Protein AF-A0A3C1UFJ1-F1 (afdb_monomer_lite)

Foldseek 3Di:
DPKDFADDDVQKFKAKPVQPFQWHDPPRGITFGADGPDFWIWIWIDHPNDIDTDIGGADAAEFEAWDWDADLQVQWIDIDGPDPPKKKFKDFAQDETDPVDGDIDPDIDHHDPDQKTKMWIWIDDGRHHIYDIDIDMDGNPVDNDDDPPFAWPAKWWADPVGDIDRDDDAAKTWIWTATPVRDIDTDIDHDHDD

Secondary structure (DSSP, 8-state):
--SEEPPP-TTEEEEESS-SSSEEEETTTEEEE---S--EEEEEEEETTEEEEEEEE--PPBPPPPEEEEETTTTEEEEE-SSTT-EEEEESBSPPP-TTTSEEESSPEEPPS-SEEEEEEEEE-TTSBPPPPEEEEEE--S-S---TTPPEEEEEEE-TT--EESSPPSEEEEEEEEETTS-EEEEEEEE---

pLDDT: mean 86.17, std 12.5, range [42.78, 98.56]

Radius of gyration: 26.54 Å; chains: 1; bounding box: 57×30×76 Å

Structure (mmCIF, N/CA/C/O backbone):
data_AF-A0A3C1UFJ1-F1
#
_entry.id   AF-A0A3C1UFJ1-F1
#
loop_
_atom_site.group_PDB
_atom_site.id
_atom_site.type_symbol
_atom_site.label_atom_id
_atom_site.label_alt_id
_atom_site.label_comp_id
_atom_site.label_asym_id
_atom_site.label_entity_id
_atom_site.label_seq_id
_atom_site.pdbx_PDB_ins_code
_atom_site.Cartn_x
_atom_site.Cartn_y
_atom_site.Cartn_z
_atom_site.occupancy
_atom_site.B_iso_or_equiv
_atom_site.auth_seq_id
_atom_site.auth_comp_id
_atom_site.auth_asym_id
_atom_site.auth_atom_id
_atom_site.pdbx_PDB_model_num
ATOM 1 N N . LYS A 1 1 ? 13.903 -6.450 -7.870 1.00 50.88 1 LYS A N 1
ATOM 2 C CA . LYS A 1 1 ? 14.160 -4.995 -7.988 1.00 50.88 1 LYS A CA 1
ATOM 3 C C . LYS A 1 1 ? 13.753 -4.608 -9.398 1.00 50.88 1 LYS A C 1
ATOM 5 O O . LYS A 1 1 ? 14.377 -5.145 -10.302 1.00 50.88 1 LYS A O 1
ATOM 10 N N . PRO A 1 2 ? 12.657 -3.864 -9.584 1.00 62.75 2 PRO A N 1
ATOM 11 C CA . PRO A 1 2 ? 12.074 -3.662 -10.911 1.00 62.75 2 PRO A CA 1
ATOM 12 C C . PRO A 1 2 ? 12.858 -2.641 -11.744 1.00 62.75 2 PRO A C 1
ATOM 14 O O . PRO A 1 2 ? 12.847 -2.723 -12.966 1.00 62.75 2 PRO A O 1
ATOM 17 N N . ASP A 1 3 ? 13.595 -1.739 -11.089 1.00 81.44 3 ASP A N 1
ATOM 18 C CA . ASP A 1 3 ? 14.482 -0.808 -11.779 1.00 81.44 3 ASP A CA 1
ATOM 19 C C . ASP A 1 3 ? 15.693 -1.545 -12.360 1.00 81.44 3 ASP A C 1
ATOM 21 O O . ASP A 1 3 ? 16.324 -2.385 -11.704 1.00 81.44 3 ASP A O 1
ATOM 25 N N . ILE A 1 4 ? 16.035 -1.202 -13.600 1.00 87.62 4 ILE A N 1
ATOM 26 C CA . ILE A 1 4 ? 17.095 -1.870 -14.351 1.00 87.62 4 ILE A CA 1
ATOM 27 C C . ILE A 1 4 ? 18.308 -0.951 -14.421 1.00 87.62 4 ILE A C 1
ATOM 29 O O . ILE A 1 4 ? 18.247 0.156 -14.960 1.00 87.62 4 ILE A O 1
ATOM 33 N N . SER A 1 5 ? 19.448 -1.434 -13.925 1.00 92.25 5 SER A N 1
ATOM 34 C CA . SER A 1 5 ? 20.732 -0.780 -14.167 1.00 92.25 5 SER A CA 1
ATOM 35 C C . SER A 1 5 ? 21.137 -0.968 -15.626 1.00 92.25 5 SER A C 1
ATOM 37 O O . SER A 1 5 ? 21.404 -2.078 -16.089 1.00 92.25 5 SER A O 1
ATOM 39 N N . LEU A 1 6 ? 21.204 0.138 -16.351 1.00 94.06 6 LEU A N 1
ATOM 40 C CA . LEU A 1 6 ? 21.684 0.204 -17.718 1.00 94.06 6 LEU A CA 1
AT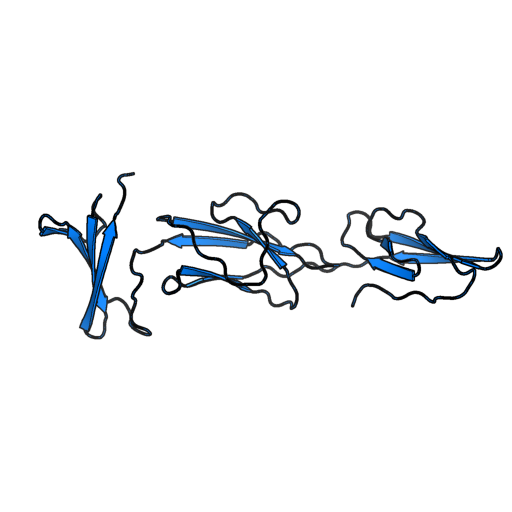OM 41 C C . LEU A 1 6 ? 23.214 0.304 -17.732 1.00 94.06 6 LEU A C 1
ATOM 43 O O . LEU A 1 6 ? 23.862 0.782 -16.792 1.00 94.06 6 LEU A O 1
ATOM 47 N N . LYS A 1 7 ? 23.818 -0.157 -18.829 1.00 94.75 7 LYS A N 1
ATOM 48 C CA . LYS A 1 7 ? 25.274 -0.143 -18.998 1.00 94.75 7 LYS A CA 1
ATOM 49 C C . LYS A 1 7 ? 25.810 1.290 -18.928 1.00 94.75 7 LYS A C 1
ATOM 51 O O . LYS A 1 7 ? 25.267 2.182 -19.572 1.00 94.75 7 LYS A O 1
ATOM 56 N N . LYS A 1 8 ? 26.925 1.481 -18.217 1.00 93.88 8 LYS A N 1
ATOM 57 C CA . LYS A 1 8 ? 27.700 2.728 -18.206 1.00 93.88 8 LYS A CA 1
ATOM 58 C C . LYS A 1 8 ? 28.944 2.592 -19.088 1.00 93.88 8 LYS A C 1
ATOM 60 O O . LYS A 1 8 ? 29.639 1.576 -19.007 1.00 93.88 8 LYS A O 1
ATOM 65 N N . ALA A 1 9 ? 29.194 3.598 -19.921 1.00 93.06 9 ALA A N 1
ATOM 66 C CA . ALA A 1 9 ? 30.400 3.756 -20.731 1.00 93.06 9 ALA A CA 1
ATOM 67 C C . ALA A 1 9 ? 30.552 5.231 -21.142 1.00 93.06 9 ALA A C 1
ATOM 69 O O . ALA A 1 9 ? 29.547 5.924 -21.306 1.00 93.06 9 ALA A O 1
ATOM 70 N N . ASP A 1 10 ? 31.783 5.702 -21.326 1.00 92.94 10 ASP A N 1
ATOM 71 C CA . ASP A 1 10 ? 32.038 7.081 -21.755 1.00 92.94 10 ASP A CA 1
ATOM 72 C C . ASP A 1 10 ? 31.442 7.330 -23.142 1.00 92.94 10 ASP A C 1
ATOM 74 O O . ASP A 1 10 ? 31.697 6.570 -24.072 1.00 92.94 10 ASP A O 1
ATOM 78 N N . GLY A 1 11 ? 30.624 8.376 -23.281 1.00 91.38 11 GLY A N 1
ATOM 79 C CA . GLY A 1 11 ? 29.915 8.691 -24.526 1.00 91.38 11 GLY A CA 1
ATOM 80 C C . GLY A 1 11 ? 28.634 7.880 -24.770 1.00 91.38 11 GLY A C 1
ATOM 81 O O . GLY A 1 11 ? 27.971 8.115 -25.779 1.00 91.38 11 GLY A O 1
ATOM 82 N N . LEU A 1 12 ? 28.261 6.956 -23.871 1.00 96.25 12 LEU A N 1
ATOM 83 C CA . LEU A 1 12 ? 26.968 6.264 -23.903 1.00 96.25 12 LEU A CA 1
ATOM 84 C C . LEU A 1 12 ? 25.931 7.056 -23.106 1.00 96.25 12 LEU A C 1
ATOM 86 O O . LEU A 1 12 ? 26.101 7.288 -21.911 1.00 96.25 12 LEU A O 1
ATOM 90 N N . VAL A 1 13 ? 24.833 7.417 -23.765 1.00 96.81 13 VAL A N 1
ATOM 91 C CA . VAL A 1 13 ? 23.711 8.142 -23.163 1.00 96.81 13 VAL A CA 1
ATOM 92 C C . VAL A 1 13 ? 22.436 7.322 -23.302 1.00 96.81 13 VAL A C 1
ATOM 94 O O . VAL A 1 13 ? 22.129 6.819 -24.386 1.00 96.81 13 VAL A O 1
ATOM 97 N N . TRP A 1 14 ? 21.690 7.223 -22.204 1.00 97.00 14 TRP A N 1
ATOM 98 C CA . TRP A 1 14 ? 20.372 6.604 -22.157 1.00 97.00 14 TRP A CA 1
ATOM 99 C C . TRP A 1 14 ? 19.281 7.664 -22.051 1.00 97.00 14 TRP A C 1
ATOM 101 O O . TRP A 1 14 ? 19.392 8.603 -21.265 1.00 97.00 14 TRP A O 1
ATOM 111 N N . SER A 1 15 ? 18.211 7.489 -22.815 1.00 95.44 15 SER A N 1
ATOM 112 C CA . SER A 1 15 ? 16.988 8.280 -22.699 1.00 95.44 15 SER A CA 1
ATOM 113 C C . SER A 1 15 ? 15.765 7.435 -23.040 1.00 95.44 15 SER A C 1
ATOM 115 O O . SER A 1 15 ? 15.879 6.321 -23.544 1.00 95.44 15 SER A O 1
ATOM 117 N N . VAL A 1 16 ? 14.584 7.966 -22.764 1.00 95.19 16 VAL A N 1
ATOM 118 C CA . VAL A 1 16 ? 13.294 7.394 -23.160 1.00 95.19 16 VAL A CA 1
ATOM 119 C C . VAL A 1 16 ? 12.564 8.417 -24.022 1.00 95.19 16 VAL A C 1
ATOM 121 O O . VAL A 1 16 ? 12.764 9.618 -23.844 1.00 95.19 16 VAL A O 1
ATOM 124 N N . VAL A 1 17 ? 11.795 7.959 -25.013 1.00 92.81 17 VAL A N 1
ATOM 125 C CA . VAL A 1 17 ? 11.189 8.860 -26.007 1.00 92.81 17 VAL A CA 1
ATOM 126 C C . VAL A 1 17 ? 10.096 9.730 -25.390 1.00 92.81 17 VAL A C 1
ATOM 128 O O . VAL A 1 17 ? 10.060 10.920 -25.693 1.00 92.81 17 VAL A O 1
ATOM 131 N N . LYS A 1 18 ? 9.217 9.168 -24.548 1.00 88.69 18 LYS A N 1
ATOM 132 C CA . LYS A 1 18 ? 8.176 9.946 -23.855 1.00 88.69 18 LYS A CA 1
ATOM 133 C C . LYS A 1 18 ? 8.697 10.490 -22.528 1.00 88.69 18 LYS A C 1
ATOM 135 O O . LYS A 1 18 ? 8.660 11.693 -22.311 1.00 88.69 18 LYS A O 1
ATOM 140 N N . GLY A 1 19 ? 9.211 9.609 -21.667 1.00 74.56 19 GLY A N 1
ATOM 141 C CA . GLY A 1 19 ? 9.932 9.992 -20.449 1.00 74.56 19 GLY A CA 1
ATOM 142 C C . GLY A 1 19 ? 9.138 10.692 -19.349 1.00 74.56 19 GLY A C 1
ATOM 143 O O . GLY A 1 19 ? 9.749 11.361 -18.519 1.00 74.56 19 GLY A O 1
ATOM 144 N N . THR A 1 20 ? 7.809 10.567 -19.337 1.00 70.69 20 THR A N 1
ATOM 145 C CA . THR A 1 20 ? 6.940 11.233 -18.346 1.00 70.69 20 THR A CA 1
ATOM 146 C C . THR A 1 20 ? 5.905 10.321 -17.685 1.00 70.69 20 THR A C 1
ATOM 148 O O . THR A 1 20 ? 5.201 10.779 -16.794 1.00 70.69 20 THR A O 1
ATOM 151 N N . ASP A 1 21 ? 5.806 9.056 -18.104 1.00 84.06 21 ASP A N 1
ATOM 152 C CA . ASP A 1 21 ? 4.834 8.084 -17.580 1.00 84.06 21 ASP A CA 1
ATOM 153 C C . ASP A 1 21 ? 5.564 6.928 -16.868 1.00 84.06 21 ASP A C 1
ATOM 155 O O . ASP A 1 21 ? 6.431 7.159 -16.031 1.00 84.06 21 ASP A O 1
ATOM 159 N N . ALA A 1 22 ? 5.275 5.673 -17.230 1.00 88.69 22 ALA A N 1
ATOM 160 C CA . ALA A 1 22 ? 5.819 4.483 -16.579 1.00 88.69 22 ALA A CA 1
ATOM 161 C C . ALA A 1 22 ? 7.341 4.303 -16.700 1.00 88.69 22 ALA A C 1
ATOM 163 O O . ALA A 1 22 ? 7.871 3.372 -16.107 1.00 88.69 22 ALA A O 1
ATOM 164 N N . PHE A 1 23 ? 8.042 5.121 -17.493 1.00 91.75 23 PHE A N 1
ATOM 165 C CA . PHE A 1 23 ? 9.471 4.969 -17.758 1.00 91.75 23 PHE A CA 1
ATOM 166 C C . PHE A 1 23 ? 10.211 6.294 -17.651 1.00 91.75 23 PHE A C 1
ATOM 168 O O . PHE A 1 23 ? 9.854 7.272 -18.304 1.00 91.75 23 PHE A O 1
ATOM 175 N N . THR A 1 24 ? 11.304 6.300 -16.889 1.00 92.44 24 THR A N 1
ATOM 176 C CA . THR A 1 24 ? 12.233 7.434 -16.797 1.00 92.44 24 THR A CA 1
ATOM 177 C C . THR A 1 24 ? 13.665 6.920 -16.682 1.00 92.44 24 THR A C 1
ATOM 179 O O . THR A 1 24 ? 13.915 5.913 -16.024 1.00 92.44 24 THR A O 1
ATOM 182 N N . VAL A 1 25 ? 14.636 7.613 -17.283 1.00 93.31 25 VAL A N 1
ATOM 183 C CA . VAL A 1 25 ? 16.058 7.354 -17.009 1.00 93.31 25 VAL A CA 1
ATOM 184 C C . VAL A 1 25 ? 16.520 8.291 -15.898 1.00 93.31 25 VAL A C 1
ATOM 186 O O . VAL A 1 25 ? 16.564 9.503 -16.097 1.00 93.31 25 VAL A O 1
ATOM 189 N N . LYS A 1 26 ? 16.879 7.738 -14.737 1.00 89.75 26 LYS A N 1
ATOM 190 C CA . LYS A 1 26 ? 17.455 8.488 -13.610 1.00 89.75 26 LYS A CA 1
ATOM 191 C C . LYS A 1 26 ? 18.937 8.182 -13.443 1.00 89.75 26 LYS A C 1
ATOM 193 O O . LYS A 1 26 ? 19.427 7.137 -13.878 1.00 89.75 26 LYS A O 1
ATOM 198 N N . ASP A 1 27 ? 19.657 9.143 -12.868 1.00 90.69 27 ASP A N 1
ATOM 199 C CA . ASP A 1 27 ? 21.098 9.071 -12.585 1.00 90.69 27 ASP A CA 1
ATOM 200 C C . ASP A 1 27 ? 21.970 8.741 -13.816 1.00 90.69 27 ASP A C 1
ATOM 202 O O . ASP A 1 27 ? 23.106 8.282 -13.710 1.00 90.69 27 ASP A O 1
ATOM 206 N N . GLY A 1 28 ? 21.424 8.971 -15.016 1.00 90.06 28 GLY A N 1
ATOM 207 C CA . GLY A 1 28 ? 22.060 8.719 -16.309 1.00 90.06 28 GLY A CA 1
ATOM 208 C C . GLY A 1 28 ? 22.116 7.251 -16.748 1.00 90.06 28 GLY A C 1
ATOM 209 O O . GLY A 1 28 ? 22.460 6.985 -17.899 1.00 90.06 28 GLY A O 1
ATOM 210 N N . ASN A 1 29 ? 21.792 6.288 -15.881 1.00 92.94 29 ASN A N 1
ATOM 211 C CA . ASN A 1 29 ? 21.898 4.866 -16.217 1.00 92.94 29 ASN A CA 1
ATOM 212 C C . ASN A 1 29 ? 20.948 3.935 -15.452 1.00 92.94 29 ASN A C 1
ATOM 214 O O . ASN A 1 29 ? 21.176 2.729 -15.451 1.00 92.94 29 ASN A O 1
ATOM 218 N N . THR A 1 30 ? 19.898 4.441 -14.816 1.00 92.94 30 THR A N 1
ATOM 219 C CA . THR A 1 30 ? 18.881 3.589 -14.191 1.00 92.94 30 THR A CA 1
ATOM 220 C C . THR A 1 30 ? 17.562 3.793 -14.908 1.00 92.94 30 THR A C 1
ATOM 222 O O . THR A 1 30 ? 17.031 4.901 -14.910 1.00 92.94 30 THR A O 1
ATOM 225 N N . LEU A 1 31 ? 17.031 2.734 -15.519 1.00 92.44 31 LEU A N 1
ATOM 226 C CA . LEU A 1 31 ? 15.666 2.747 -16.027 1.00 92.44 31 LEU A CA 1
ATOM 227 C C . LEU A 1 31 ? 14.724 2.529 -14.846 1.00 92.44 31 LEU A C 1
ATOM 229 O O . LEU A 1 31 ? 14.627 1.415 -14.332 1.00 92.44 31 LEU A O 1
ATOM 233 N N . TRP A 1 32 ? 14.087 3.611 -14.418 1.00 89.88 32 TRP A N 1
ATOM 234 C CA . TRP A 1 32 ? 13.006 3.584 -13.448 1.00 89.88 32 TRP A CA 1
ATOM 235 C C . TRP A 1 32 ? 11.720 3.179 -14.133 1.00 89.88 32 TRP A C 1
ATOM 237 O O . TRP A 1 32 ? 11.443 3.606 -15.262 1.00 89.88 32 TRP A O 1
ATOM 247 N N . MET A 1 33 ? 10.961 2.370 -13.412 1.00 88.19 33 MET A N 1
ATOM 248 C CA . MET A 1 33 ? 9.648 1.924 -13.813 1.00 88.19 33 MET A CA 1
ATOM 249 C C . MET A 1 33 ? 8.645 2.311 -12.726 1.00 88.19 33 MET A C 1
ATOM 251 O O . MET A 1 33 ? 8.937 2.207 -11.538 1.00 88.19 33 MET A O 1
ATOM 255 N N . ASP A 1 34 ? 7.486 2.803 -13.141 1.00 84.25 34 ASP A N 1
ATOM 256 C CA . ASP A 1 34 ? 6.414 3.227 -12.244 1.00 84.25 34 ASP A CA 1
ATOM 257 C C . ASP A 1 34 ? 5.062 2.797 -12.815 1.00 84.25 34 ASP A C 1
ATOM 259 O O . ASP A 1 34 ? 4.885 2.656 -14.029 1.00 84.25 34 ASP A O 1
ATOM 263 N N . ALA A 1 35 ? 4.087 2.570 -11.937 1.00 85.12 35 ALA A N 1
ATOM 264 C CA . ALA A 1 35 ? 2.721 2.337 -12.376 1.00 85.12 35 ALA A CA 1
ATOM 265 C C . ALA A 1 35 ? 2.138 3.650 -12.922 1.00 85.12 35 ALA A C 1
ATOM 267 O O . ALA A 1 35 ? 2.124 4.665 -12.230 1.00 85.12 35 ALA A O 1
ATOM 268 N N . ALA A 1 36 ? 1.661 3.640 -14.167 1.00 86.81 36 ALA A N 1
ATOM 269 C CA . ALA A 1 36 ? 1.151 4.836 -14.834 1.00 86.81 36 ALA A CA 1
ATOM 270 C C . ALA A 1 36 ? 0.013 4.494 -15.814 1.00 86.81 36 ALA A C 1
ATOM 272 O O . ALA A 1 36 ? -0.185 3.319 -16.143 1.00 86.81 36 ALA A O 1
ATOM 273 N N . PRO A 1 37 ? -0.739 5.493 -16.316 1.00 84.88 37 PRO A N 1
ATOM 274 C CA . PRO A 1 37 ? -1.773 5.274 -17.332 1.00 84.88 37 PRO A CA 1
ATOM 275 C C . PRO A 1 37 ? -1.217 4.767 -18.671 1.00 84.88 37 PRO A C 1
ATOM 277 O O . PRO A 1 37 ? -1.896 4.037 -19.390 1.00 84.88 37 PRO A O 1
ATOM 280 N N . VAL A 1 38 ? 0.019 5.147 -19.014 1.00 88.75 38 VAL A N 1
ATOM 281 C CA . VAL A 1 38 ? 0.709 4.710 -20.233 1.00 88.75 38 VAL A CA 1
ATOM 282 C C . VAL A 1 38 ? 1.887 3.824 -19.852 1.00 88.75 38 VAL A C 1
ATOM 284 O O . VAL A 1 38 ? 2.874 4.282 -19.284 1.00 88.75 38 VAL A O 1
ATOM 287 N N . LEU A 1 39 ? 1.792 2.546 -20.220 1.00 90.12 39 LEU A N 1
ATOM 288 C CA . LEU A 1 39 ? 2.749 1.504 -19.833 1.00 90.12 39 LEU A CA 1
ATOM 289 C C . LEU A 1 39 ? 3.750 1.144 -20.937 1.00 90.12 39 LEU A C 1
ATOM 291 O O . LEU A 1 39 ? 4.347 0.075 -20.900 1.00 90.12 39 LEU A O 1
ATOM 295 N N . THR A 1 40 ? 3.923 1.986 -21.956 1.00 92.44 40 THR A N 1
ATOM 296 C CA . THR A 1 40 ? 4.807 1.698 -23.099 1.00 92.44 40 THR A CA 1
ATOM 297 C C . THR A 1 40 ? 5.658 2.900 -23.478 1.00 92.44 40 THR A C 1
ATOM 299 O O . THR A 1 40 ? 5.159 4.027 -23.559 1.00 92.44 40 THR A O 1
ATOM 302 N N . ASP A 1 41 ? 6.929 2.654 -23.786 1.00 94.50 41 ASP A N 1
ATOM 303 C CA . ASP A 1 41 ? 7.864 3.664 -24.287 1.00 94.50 41 ASP A CA 1
ATOM 304 C C . ASP A 1 41 ? 8.931 3.012 -25.190 1.00 94.50 41 ASP A C 1
ATOM 306 O O . ASP A 1 41 ? 8.887 1.823 -25.508 1.00 94.50 41 ASP A O 1
ATOM 310 N N . THR A 1 42 ? 9.891 3.798 -25.658 1.00 95.69 42 THR A N 1
ATOM 311 C CA . THR A 1 42 ? 11.080 3.342 -26.367 1.00 95.69 42 THR A CA 1
ATOM 312 C C . THR A 1 42 ? 12.309 3.834 -25.624 1.00 95.69 42 THR A C 1
ATOM 314 O O . THR A 1 42 ? 12.577 5.033 -25.575 1.00 95.69 42 THR A O 1
ATOM 317 N N . LEU A 1 43 ? 13.083 2.895 -25.085 1.00 96.38 43 LEU A N 1
ATOM 318 C CA . LEU A 1 43 ? 14.408 3.163 -24.548 1.00 96.38 43 LEU A CA 1
ATOM 319 C C . LEU A 1 43 ? 15.376 3.410 -25.709 1.00 96.38 43 LEU A C 1
ATOM 321 O O . LEU A 1 43 ? 15.423 2.650 -26.684 1.00 96.38 43 LEU A O 1
ATOM 325 N N . VAL A 1 44 ? 16.162 4.472 -25.595 1.00 97.00 44 VAL A N 1
ATOM 326 C CA . VAL A 1 44 ? 17.124 4.914 -26.597 1.00 97.00 44 VAL A CA 1
ATOM 327 C C . VAL A 1 44 ? 18.519 4.889 -25.992 1.00 97.00 44 VAL A C 1
ATOM 329 O O . VAL A 1 44 ? 18.781 5.531 -24.979 1.00 97.00 44 VAL A O 1
ATOM 332 N N . ALA A 1 45 ? 19.421 4.158 -26.644 1.00 97.50 45 ALA A N 1
ATOM 333 C CA . ALA A 1 45 ? 20.849 4.189 -26.361 1.00 97.50 45 ALA A CA 1
ATOM 334 C C . ALA A 1 45 ? 21.548 4.951 -27.486 1.00 97.50 45 ALA A C 1
ATOM 336 O O . ALA A 1 45 ? 21.410 4.573 -28.654 1.00 97.50 45 ALA A O 1
ATOM 337 N N . THR A 1 46 ? 22.302 5.992 -27.144 1.00 97.12 46 THR A N 1
ATOM 338 C CA . THR A 1 46 ? 23.112 6.749 -28.104 1.00 97.12 46 THR A CA 1
ATOM 339 C C . THR A 1 46 ? 24.583 6.628 -27.744 1.00 97.12 46 THR A C 1
ATOM 341 O O . THR A 1 46 ? 24.955 6.880 -26.602 1.00 97.12 46 THR A O 1
ATOM 344 N N . TYR A 1 47 ? 25.417 6.245 -28.710 1.00 96.69 47 TYR A N 1
ATOM 345 C CA . TYR A 1 47 ? 26.862 6.107 -28.531 1.00 96.69 47 TYR A CA 1
ATOM 346 C C . TYR A 1 47 ? 27.586 6.504 -29.813 1.00 96.69 47 TYR A C 1
ATOM 348 O O . TYR A 1 47 ? 27.374 5.871 -30.842 1.00 96.69 47 TYR A O 1
ATOM 356 N N . ASN A 1 48 ? 28.426 7.542 -29.773 1.00 93.44 48 ASN A N 1
ATOM 357 C CA . ASN A 1 48 ? 29.219 8.003 -30.926 1.00 93.44 48 ASN A CA 1
ATOM 358 C C . ASN A 1 48 ? 28.408 8.135 -32.237 1.00 93.44 48 ASN A C 1
ATOM 360 O O . ASN A 1 48 ? 28.860 7.727 -33.303 1.00 93.44 48 ASN A O 1
ATOM 364 N N . GLY A 1 49 ? 27.179 8.659 -32.155 1.00 90.06 49 GLY A N 1
ATOM 365 C CA . GLY A 1 49 ? 26.274 8.826 -33.303 1.00 90.06 49 GLY A CA 1
ATOM 366 C C . GLY A 1 49 ? 25.458 7.585 -33.690 1.00 90.06 49 GLY A C 1
ATOM 367 O O . GLY A 1 49 ? 24.503 7.703 -34.455 1.00 90.06 49 GLY A O 1
ATOM 368 N N . PHE A 1 50 ? 25.755 6.410 -33.130 1.00 95.19 50 PHE A N 1
ATOM 369 C CA . PHE A 1 50 ? 24.911 5.226 -33.269 1.00 95.19 50 PHE A CA 1
ATOM 370 C C . PHE A 1 50 ? 23.717 5.310 -32.324 1.00 95.19 50 PHE A C 1
ATOM 372 O O . PHE A 1 50 ? 23.867 5.666 -31.156 1.00 95.19 50 PHE A O 1
ATOM 379 N N . VAL A 1 51 ? 22.537 4.934 -32.824 1.00 97.25 51 VAL A N 1
ATOM 380 C CA . VAL A 1 51 ? 21.293 4.935 -32.049 1.00 97.25 51 VAL A CA 1
ATOM 381 C C . VAL A 1 51 ? 20.673 3.545 -32.058 1.00 97.25 51 VAL A C 1
ATOM 383 O O . VAL A 1 51 ? 20.316 3.020 -33.114 1.00 97.25 51 VAL A O 1
ATOM 386 N N . LYS A 1 52 ? 20.479 2.969 -30.871 1.00 97.44 52 LYS A N 1
ATOM 387 C CA . LYS A 1 52 ? 19.673 1.762 -30.668 1.00 97.44 52 LYS A CA 1
ATOM 388 C C . LYS A 1 52 ? 18.352 2.149 -30.016 1.00 97.44 52 LYS A C 1
ATOM 390 O O . LYS A 1 52 ? 18.338 2.877 -29.031 1.00 97.44 52 LYS A O 1
ATOM 395 N N . ARG A 1 53 ? 17.250 1.635 -30.562 1.00 97.44 53 ARG A N 1
ATOM 396 C CA . ARG A 1 53 ? 15.898 1.794 -30.015 1.00 97.44 53 ARG A CA 1
ATOM 397 C C . ARG A 1 53 ? 15.371 0.442 -29.565 1.00 97.44 53 ARG A C 1
ATOM 399 O O . ARG A 1 53 ? 15.512 -0.540 -30.297 1.00 97.44 53 ARG A O 1
ATOM 406 N N . ILE A 1 54 ? 14.812 0.402 -28.364 1.00 95.94 54 ILE A N 1
ATOM 407 C CA . ILE A 1 54 ? 14.285 -0.802 -27.729 1.00 95.94 54 ILE A CA 1
ATOM 408 C C . ILE A 1 54 ? 12.884 -0.455 -27.220 1.00 95.94 54 ILE A C 1
ATOM 410 O O . ILE A 1 54 ? 12.771 0.340 -26.286 1.00 95.94 54 ILE A O 1
ATOM 414 N N . PRO A 1 55 ? 11.817 -0.996 -27.829 1.00 95.19 55 PRO A N 1
ATOM 415 C CA . PRO A 1 55 ? 10.480 -0.881 -27.268 1.00 95.19 55 PRO A CA 1
ATOM 416 C C . PRO A 1 55 ? 10.451 -1.515 -25.878 1.00 95.19 55 PRO A C 1
ATOM 418 O O . PRO A 1 55 ? 10.953 -2.625 -25.693 1.00 95.19 55 PRO A O 1
ATOM 421 N N . VAL A 1 56 ? 9.873 -0.810 -24.915 1.00 91.94 56 VAL A N 1
ATOM 422 C CA . VAL A 1 56 ? 9.705 -1.277 -23.539 1.00 91.94 56 VAL A CA 1
ATO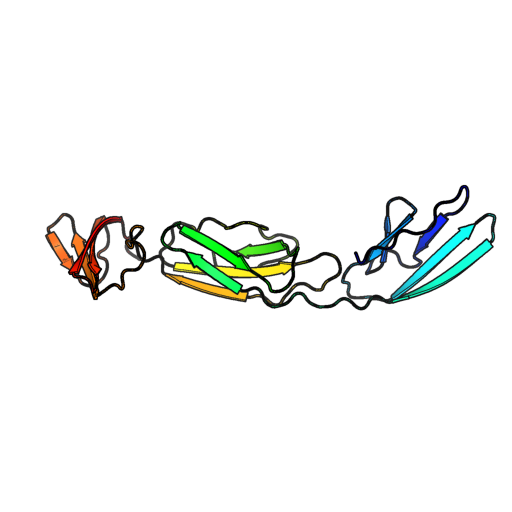M 423 C C . VAL A 1 56 ? 8.237 -1.189 -23.148 1.00 91.94 56 VAL A C 1
ATOM 425 O O . VAL A 1 56 ? 7.523 -0.271 -23.558 1.00 91.94 56 VAL A O 1
ATOM 428 N N . ALA A 1 57 ? 7.785 -2.168 -22.370 1.00 90.31 57 ALA A N 1
ATOM 429 C CA . ALA A 1 57 ? 6.437 -2.227 -21.831 1.00 90.31 57 ALA A CA 1
ATOM 430 C C . ALA A 1 57 ? 6.493 -2.654 -20.362 1.00 90.31 57 ALA A C 1
ATOM 432 O O . ALA A 1 57 ? 7.226 -3.581 -20.016 1.00 90.31 57 ALA A O 1
AT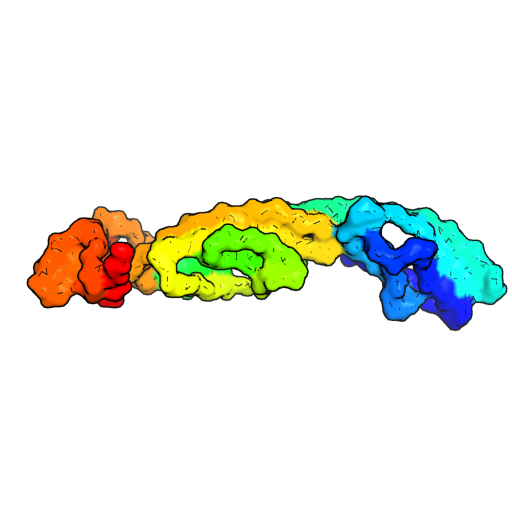OM 433 N N . ALA A 1 58 ? 5.763 -1.943 -19.509 1.00 86.56 58 ALA A N 1
ATOM 434 C CA . ALA A 1 58 ? 5.632 -2.248 -18.097 1.00 86.56 58 ALA A CA 1
ATOM 435 C C . ALA A 1 58 ? 4.378 -3.100 -17.903 1.00 86.56 58 ALA A C 1
ATOM 437 O O . ALA A 1 58 ? 3.363 -2.887 -18.566 1.00 86.56 58 ALA A O 1
ATOM 438 N N . VAL A 1 59 ? 4.444 -4.054 -16.978 1.00 86.31 59 VAL A N 1
ATOM 439 C CA . VAL A 1 59 ? 3.284 -4.839 -16.541 1.00 86.31 59 VAL A CA 1
ATOM 440 C C . VAL A 1 59 ? 3.245 -4.773 -15.014 1.00 86.31 59 VAL A C 1
ATOM 442 O O . VAL A 1 59 ? 3.730 -5.693 -14.360 1.00 86.31 59 VAL A O 1
ATOM 445 N N . PRO A 1 60 ? 2.801 -3.642 -14.434 1.00 86.44 60 PRO A N 1
ATOM 446 C CA . PRO A 1 60 ? 2.727 -3.495 -12.988 1.00 86.44 60 PRO A CA 1
ATOM 447 C C . PRO A 1 60 ? 1.613 -4.377 -12.430 1.00 86.44 60 PRO A C 1
ATOM 449 O O . PRO A 1 60 ? 0.496 -4.371 -12.951 1.00 86.44 60 PRO A O 1
ATOM 452 N N . ASP A 1 61 ? 1.901 -5.069 -11.335 1.00 90.50 61 ASP A N 1
ATOM 453 C CA . ASP A 1 61 ? 0.872 -5.716 -10.529 1.00 90.50 61 ASP A CA 1
ATOM 454 C C . ASP A 1 61 ? 0.229 -4.701 -9.572 1.00 90.50 61 ASP A C 1
ATOM 456 O O . ASP A 1 61 ? 0.705 -3.575 -9.390 1.00 90.50 61 ASP A O 1
ATOM 460 N N . THR A 1 62 ? -0.870 -5.095 -8.938 1.00 93.69 62 THR A N 1
ATOM 461 C CA . THR A 1 62 ? -1.523 -4.309 -7.885 1.00 93.69 62 THR A CA 1
ATOM 462 C C . THR A 1 62 ? -1.109 -4.837 -6.518 1.00 93.69 62 THR A C 1
ATOM 464 O O . THR A 1 62 ? -1.035 -6.049 -6.316 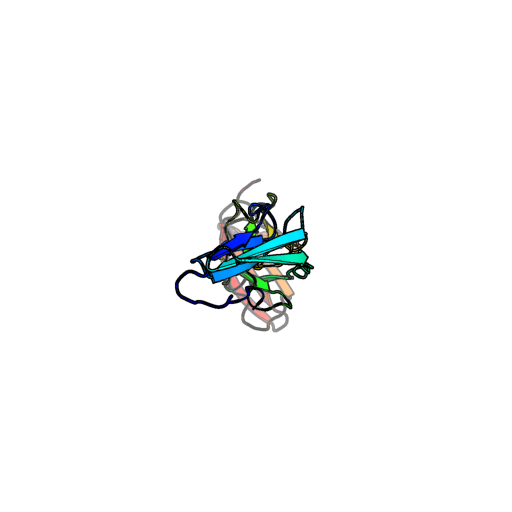1.00 93.69 62 THR A O 1
ATOM 467 N N . VAL A 1 63 ? -0.841 -3.936 -5.573 1.00 96.25 63 VAL A N 1
ATOM 468 C CA . VAL A 1 63 ? -0.623 -4.323 -4.175 1.00 96.25 63 VAL A CA 1
ATOM 469 C C . VAL A 1 63 ? -1.898 -4.997 -3.635 1.00 96.25 63 VAL A C 1
ATOM 471 O O . VAL A 1 63 ? -2.996 -4.488 -3.895 1.00 96.25 63 VAL A O 1
ATOM 474 N N . PRO A 1 64 ? -1.792 -6.131 -2.913 1.00 97.12 64 PRO A N 1
ATOM 475 C CA . PRO A 1 64 ? -2.932 -6.767 -2.260 1.00 97.12 64 PRO A CA 1
ATOM 476 C C . PRO A 1 64 ? -3.703 -5.815 -1.336 1.00 97.12 64 PRO A C 1
ATOM 478 O O . PRO A 1 64 ? -3.255 -4.724 -0.995 1.00 97.12 64 PRO A O 1
ATOM 481 N N . LEU A 1 65 ? -4.918 -6.209 -0.951 1.00 97.50 65 LEU A N 1
ATOM 482 C CA . LEU A 1 65 ? -5.698 -5.417 -0.003 1.00 97.50 65 LEU A CA 1
ATOM 483 C C . LEU A 1 65 ? -5.059 -5.528 1.395 1.00 97.50 65 LEU A C 1
ATOM 485 O O . LEU A 1 65 ? -4.985 -6.642 1.920 1.00 97.50 65 LEU A O 1
ATOM 489 N N . PRO A 1 66 ? -4.669 -4.414 2.038 1.00 98.12 66 PRO A N 1
ATOM 490 C CA . PRO A 1 66 ? -4.080 -4.471 3.365 1.00 98.12 66 PRO A CA 1
ATOM 491 C C . PRO A 1 66 ? -5.122 -4.835 4.426 1.00 98.12 66 PRO A C 1
ATOM 493 O O . PRO A 1 66 ? -6.307 -4.500 4.337 1.00 98.12 66 PRO A O 1
ATOM 496 N N . THR A 1 67 ? -4.655 -5.472 5.492 1.00 97.31 67 THR A N 1
ATOM 497 C CA . THR A 1 67 ? -5.436 -5.753 6.699 1.00 97.31 67 THR A CA 1
ATOM 498 C C . THR A 1 67 ? -5.247 -4.648 7.736 1.00 97.31 67 THR A C 1
ATOM 500 O O . THR A 1 67 ? -4.191 -4.018 7.820 1.00 97.31 67 THR A O 1
ATOM 503 N N . ILE A 1 68 ? -6.288 -4.405 8.537 1.00 97.06 68 ILE A N 1
ATOM 504 C CA . ILE A 1 68 ? -6.295 -3.393 9.596 1.00 97.06 68 ILE A CA 1
ATOM 505 C C . ILE A 1 68 ? -6.598 -4.089 10.917 1.00 97.06 68 ILE A C 1
ATOM 507 O O . ILE A 1 68 ? -7.628 -4.750 11.053 1.00 97.06 68 ILE A O 1
ATOM 511 N N . ALA A 1 69 ? -5.740 -3.885 11.910 1.00 90.38 69 ALA A N 1
ATOM 512 C CA . ALA A 1 69 ? -5.962 -4.344 13.273 1.00 90.38 69 ALA A CA 1
ATOM 513 C C . ALA A 1 69 ? -5.860 -3.176 14.254 1.00 90.38 69 ALA A C 1
ATOM 515 O O . ALA A 1 69 ? -5.047 -2.271 14.078 1.00 90.38 69 ALA A O 1
ATOM 516 N N . TYR A 1 70 ? -6.662 -3.217 15.314 1.00 88.00 70 TYR A N 1
ATOM 517 C CA . TYR A 1 70 ? -6.566 -2.290 16.435 1.00 88.00 70 TYR A CA 1
ATOM 518 C C . TYR A 1 70 ? -6.321 -3.073 17.720 1.00 88.00 70 TYR A C 1
ATOM 520 O O . TYR A 1 70 ? -7.113 -3.945 18.079 1.00 88.00 70 TYR A O 1
ATOM 528 N N . ASN A 1 71 ? -5.232 -2.746 18.414 1.00 82.06 71 ASN A N 1
ATOM 529 C CA . ASN A 1 71 ? -4.958 -3.227 19.756 1.00 82.06 71 ASN A CA 1
ATOM 530 C C . ASN A 1 71 ? -5.406 -2.165 20.780 1.00 82.06 71 ASN A C 1
ATOM 532 O O . ASN A 1 71 ? -4.710 -1.156 20.949 1.00 82.06 71 ASN A O 1
ATOM 536 N N . PRO A 1 72 ? -6.537 -2.370 21.485 1.00 72.94 72 PRO A N 1
ATOM 537 C CA . PRO A 1 72 ? -7.029 -1.419 22.479 1.00 72.94 72 PRO A CA 1
ATOM 538 C C . PRO A 1 72 ? -6.131 -1.316 23.719 1.00 72.94 72 PRO A C 1
ATOM 540 O O . PRO A 1 72 ? -6.190 -0.302 24.409 1.00 72.94 72 PRO A O 1
ATOM 543 N N . HIS A 1 73 ? -5.290 -2.322 23.993 1.00 68.88 73 HIS A N 1
ATOM 544 C CA . HIS A 1 73 ? -4.364 -2.309 25.129 1.00 68.88 73 HIS A CA 1
ATOM 545 C C . HIS A 1 73 ? -3.246 -1.277 24.927 1.00 68.88 73 HIS A C 1
ATOM 547 O O . HIS A 1 73 ? -3.060 -0.387 25.751 1.00 68.88 73 HIS A O 1
ATOM 553 N N . ASP A 1 74 ? -2.560 -1.338 23.784 1.00 73.75 74 ASP A N 1
ATOM 554 C CA . ASP A 1 74 ? -1.460 -0.414 23.460 1.00 73.75 74 ASP A CA 1
ATOM 555 C C . ASP A 1 74 ? -1.954 0.872 22.781 1.00 73.75 74 ASP A C 1
ATOM 557 O O . ASP A 1 74 ? -1.174 1.772 22.466 1.00 73.75 74 ASP A O 1
ATOM 561 N N . ASN A 1 75 ? -3.263 0.950 22.524 1.00 80.25 75 ASN A N 1
ATOM 562 C CA . ASN A 1 75 ? -3.905 1.985 21.726 1.00 80.25 75 ASN A CA 1
ATOM 563 C C . ASN A 1 75 ? -3.211 2.179 20.360 1.00 80.25 75 ASN A C 1
ATOM 565 O O . ASN A 1 75 ? -2.955 3.304 19.917 1.00 80.25 75 ASN A O 1
ATOM 569 N N . LYS A 1 76 ? -2.890 1.059 19.701 1.00 87.19 76 LYS A N 1
ATOM 570 C CA . LYS A 1 76 ? -2.161 1.014 18.428 1.00 87.19 76 LYS A CA 1
ATOM 571 C C . LYS A 1 76 ? -2.999 0.410 17.311 1.00 87.19 76 LYS A C 1
ATOM 573 O O . LYS A 1 76 ? -3.689 -0.583 17.513 1.00 87.19 76 LYS A O 1
ATOM 578 N N . ILE A 1 77 ? -2.905 1.008 16.132 1.00 94.00 77 ILE A N 1
ATOM 579 C CA . ILE A 1 77 ? -3.445 0.505 14.873 1.00 94.00 77 ILE A CA 1
ATOM 580 C C . ILE A 1 77 ? -2.274 -0.036 14.061 1.00 94.00 77 ILE A C 1
ATOM 582 O O . ILE A 1 77 ? -1.273 0.659 13.874 1.00 94.00 77 ILE A O 1
ATOM 586 N N . THR A 1 78 ? -2.411 -1.265 13.582 1.00 96.62 78 THR A N 1
ATOM 587 C CA . THR A 1 78 ? -1.402 -1.950 12.777 1.00 96.62 78 THR A CA 1
ATOM 588 C C . THR A 1 78 ? -1.979 -2.254 11.405 1.00 96.62 78 THR A C 1
ATOM 590 O O . THR A 1 78 ? -3.135 -2.668 11.286 1.00 96.62 78 THR A O 1
ATOM 593 N N . PHE A 1 79 ? -1.152 -2.058 10.384 1.00 97.88 79 PHE A N 1
ATOM 594 C CA . PHE A 1 79 ? -1.438 -2.424 9.005 1.00 97.88 79 PHE A CA 1
ATOM 595 C C . PHE A 1 79 ? -0.509 -3.560 8.592 1.00 97.88 79 PHE A C 1
ATOM 597 O O . PHE A 1 79 ? 0.664 -3.562 8.968 1.00 97.88 79 PHE A O 1
ATOM 604 N N . ALA A 1 80 ? -1.035 -4.525 7.846 1.00 96.75 80 ALA A N 1
ATOM 605 C CA . ALA A 1 80 ? -0.248 -5.630 7.320 1.00 96.75 80 ALA A CA 1
ATOM 606 C C . ALA A 1 80 ? -0.720 -6.007 5.916 1.00 96.75 80 ALA A C 1
ATOM 608 O O . ALA A 1 80 ? -1.908 -5.909 5.609 1.00 96.75 80 ALA A O 1
ATOM 609 N N . ASP A 1 81 ? 0.210 -6.481 5.101 1.00 97.06 81 ASP A N 1
ATOM 610 C CA . ASP A 1 81 ? -0.001 -6.906 3.724 1.00 97.06 81 ASP A CA 1
ATOM 611 C C . ASP A 1 81 ? 0.772 -8.206 3.494 1.00 97.06 81 ASP A C 1
ATOM 613 O O . ASP A 1 81 ? 1.772 -8.473 4.168 1.00 97.06 81 ASP A O 1
ATOM 617 N N . GLU A 1 82 ? 0.312 -9.020 2.550 1.00 95.12 82 GLU A N 1
ATOM 618 C CA . GLU A 1 82 ? 1.013 -10.242 2.144 1.00 95.12 82 GLU A CA 1
ATOM 619 C C . GLU A 1 82 ? 2.318 -9.919 1.401 1.00 95.12 82 GLU A C 1
ATOM 621 O O . GLU A 1 82 ? 3.228 -10.746 1.318 1.00 95.12 82 GLU A O 1
ATOM 626 N N . MET A 1 83 ? 2.423 -8.703 0.863 1.00 93.88 83 MET A N 1
ATOM 627 C CA . MET A 1 83 ? 3.584 -8.215 0.149 1.00 93.88 83 MET A CA 1
ATOM 628 C C . MET A 1 83 ? 4.551 -7.468 1.074 1.00 93.88 83 MET A C 1
ATOM 630 O O . MET A 1 83 ? 4.188 -6.501 1.731 1.00 93.88 83 MET A O 1
ATOM 634 N N . GLU A 1 84 ? 5.835 -7.831 1.059 1.00 92.56 84 GLU A N 1
ATOM 635 C CA . GLU A 1 84 ? 6.857 -7.087 1.807 1.00 92.56 84 GLU A CA 1
ATOM 636 C C . GLU A 1 84 ? 7.202 -5.730 1.166 1.00 92.56 84 GLU A C 1
ATOM 638 O O . GLU A 1 84 ? 7.161 -5.561 -0.063 1.00 92.56 84 GLU A O 1
ATOM 643 N N . GLY A 1 85 ? 7.634 -4.777 2.000 1.00 92.94 85 GLY A N 1
ATOM 644 C CA . GLY A 1 85 ? 8.148 -3.472 1.567 1.00 92.94 85 GLY A CA 1
ATOM 645 C C . GLY A 1 85 ? 7.079 -2.500 1.060 1.00 92.94 85 GLY A C 1
ATOM 646 O O . GLY A 1 85 ? 7.387 -1.643 0.233 1.00 92.94 85 GLY A O 1
ATOM 647 N N . VAL A 1 86 ? 5.835 -2.662 1.509 1.00 96.06 86 VAL A N 1
ATOM 648 C CA . VAL A 1 86 ? 4.736 -1.711 1.291 1.00 96.06 86 VAL A CA 1
ATOM 649 C C . VAL A 1 86 ? 4.784 -0.553 2.283 1.00 96.06 86 VAL A C 1
ATOM 651 O O . VAL A 1 86 ? 5.175 -0.708 3.441 1.00 96.06 86 VAL A O 1
ATOM 654 N N . THR A 1 87 ? 4.313 0.598 1.820 1.00 97.62 87 THR A N 1
ATOM 655 C CA . THR A 1 87 ? 4.029 1.784 2.627 1.00 97.62 87 THR A CA 1
ATOM 656 C C . THR A 1 87 ? 2.517 1.951 2.735 1.00 97.62 87 THR A C 1
ATOM 658 O O . THR A 1 87 ? 1.812 1.864 1.730 1.00 97.62 87 THR A O 1
ATOM 661 N N . TYR A 1 88 ? 2.004 2.226 3.932 1.00 98.38 88 TYR A N 1
ATOM 662 C CA . TYR A 1 88 ? 0.569 2.395 4.168 1.00 98.38 88 TYR A CA 1
ATOM 663 C C . TYR A 1 88 ? 0.201 3.868 4.271 1.00 98.38 88 TYR A C 1
ATOM 665 O O . TYR A 1 88 ? 0.770 4.577 5.096 1.00 98.38 88 TYR A O 1
ATOM 673 N N . TYR A 1 89 ? -0.779 4.309 3.487 1.00 98.38 89 TYR A N 1
ATOM 674 C CA . TYR A 1 89 ? -1.304 5.673 3.457 1.00 98.38 89 TYR A CA 1
ATOM 675 C C . TYR A 1 89 ? -2.709 5.667 4.040 1.00 98.38 89 TYR A C 1
ATOM 677 O O . TYR A 1 89 ? -3.581 4.971 3.519 1.00 98.38 89 TYR A O 1
ATOM 685 N N . TYR A 1 90 ? -2.935 6.387 5.137 1.00 98.19 90 TYR A N 1
ATOM 686 C CA . TYR A 1 90 ? -4.128 6.172 5.955 1.00 98.19 90 TYR A CA 1
ATOM 687 C C . TYR A 1 90 ? -4.774 7.457 6.469 1.00 98.19 90 TYR A C 1
ATOM 689 O O . TYR A 1 90 ? -4.161 8.523 6.551 1.00 98.19 90 TYR A O 1
ATOM 697 N N . THR A 1 91 ? -6.032 7.313 6.874 1.00 97.31 91 THR A N 1
ATOM 698 C CA . THR A 1 91 ? -6.822 8.308 7.600 1.00 97.31 91 THR A CA 1
ATOM 699 C C . THR A 1 91 ? -7.506 7.623 8.784 1.00 97.31 91 THR A C 1
ATOM 701 O O . THR A 1 91 ? -7.807 6.428 8.743 1.00 97.31 91 THR A O 1
ATOM 704 N N . LEU A 1 92 ? -7.719 8.364 9.874 1.00 94.69 92 LEU A N 1
ATOM 705 C CA . LEU A 1 92 ? -8.323 7.845 11.116 1.00 94.69 92 LEU A CA 1
ATOM 706 C C . LEU A 1 92 ? -9.695 8.472 11.417 1.00 94.69 92 LEU A C 1
ATOM 708 O O . LEU A 1 92 ? -10.312 8.173 12.441 1.00 94.69 92 LEU A O 1
ATOM 712 N N . ASP A 1 93 ? -10.157 9.351 10.530 1.00 91.75 93 ASP A N 1
ATOM 713 C CA . ASP A 1 93 ? -11.437 10.059 10.586 1.00 91.75 93 ASP A CA 1
ATOM 714 C C . ASP A 1 93 ? -12.432 9.588 9.505 1.00 91.75 93 ASP A C 1
ATOM 716 O O . ASP A 1 93 ? -13.562 10.069 9.446 1.00 91.75 93 ASP A O 1
ATOM 720 N N . GLY A 1 94 ? -12.033 8.625 8.666 1.00 92.81 94 GLY A N 1
ATOM 721 C CA . GLY A 1 94 ? -12.841 8.058 7.588 1.00 92.81 94 GLY A CA 1
ATOM 722 C C . GLY A 1 94 ? -12.800 8.817 6.258 1.00 92.81 94 GLY A C 1
ATOM 723 O O . GLY A 1 94 ? -13.480 8.397 5.312 1.00 92.81 94 GLY A O 1
ATOM 724 N N . THR A 1 95 ? -12.013 9.892 6.152 1.00 96.62 95 THR A N 1
ATOM 725 C CA . THR A 1 95 ? -11.754 10.571 4.870 1.00 96.62 95 THR A CA 1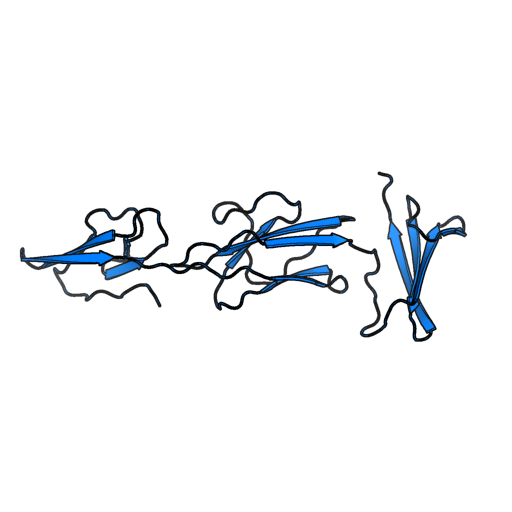
ATOM 726 C C . THR A 1 95 ? -10.994 9.660 3.903 1.00 96.62 95 THR A C 1
ATOM 728 O O . THR A 1 95 ? -10.352 8.699 4.323 1.00 96.62 95 THR A O 1
ATOM 731 N N . GLU A 1 96 ? -11.111 9.888 2.595 1.00 96.75 96 GLU A N 1
ATOM 732 C CA . GLU A 1 96 ? -10.467 9.009 1.613 1.00 96.75 96 GLU A CA 1
ATOM 733 C C . GLU A 1 96 ? -8.942 9.201 1.618 1.00 96.75 96 GLU A C 1
ATOM 735 O O . GLU A 1 96 ? -8.485 10.339 1.472 1.00 96.75 96 GLU A O 1
ATOM 740 N N . PRO A 1 97 ? -8.148 8.131 1.800 1.00 97.44 97 PRO A N 1
ATOM 741 C CA . PRO A 1 97 ? -6.701 8.235 1.741 1.00 97.44 97 PRO A CA 1
ATOM 742 C C . PRO A 1 97 ? -6.211 8.442 0.301 1.00 97.44 97 PRO A C 1
ATOM 744 O O . PRO A 1 97 ? -6.852 8.040 -0.668 1.00 97.44 97 PRO A O 1
ATOM 747 N N . SER A 1 98 ? -5.035 9.044 0.171 1.00 94.62 98 SER A N 1
ATOM 748 C CA . SER A 1 98 ? -4.320 9.253 -1.084 1.00 94.62 98 SER A CA 1
ATOM 749 C C . SER A 1 98 ? -2.835 8.983 -0.877 1.00 94.62 98 SER A C 1
ATOM 751 O O . SER A 1 98 ? -2.262 9.388 0.136 1.00 94.62 98 SER A O 1
ATOM 753 N N . VAL A 1 99 ? -2.201 8.350 -1.865 1.00 92.00 99 VAL A N 1
ATOM 754 C CA . VAL A 1 99 ? -0.750 8.097 -1.867 1.00 92.00 99 VAL A CA 1
ATOM 755 C C . VAL A 1 99 ? 0.088 9.380 -1.968 1.00 92.00 99 VAL A C 1
ATOM 757 O O . VAL A 1 99 ? 1.265 9.366 -1.626 1.00 92.00 99 VAL A O 1
ATOM 760 N N . GLU A 1 100 ? -0.525 10.495 -2.375 1.00 88.94 100 GLU A N 1
ATOM 761 C CA . GLU A 1 100 ? 0.155 11.783 -2.568 1.00 88.94 100 GLU A CA 1
ATOM 762 C C . GLU A 1 100 ? 0.071 12.702 -1.342 1.00 88.94 100 GLU A C 1
ATOM 764 O O . GLU A 1 100 ? 0.968 13.508 -1.097 1.00 88.94 100 GLU A O 1
ATOM 769 N N . THR A 1 101 ? -1.032 12.636 -0.587 1.00 92.00 101 THR A N 1
ATOM 770 C CA . THR A 1 101 ? -1.364 13.664 0.419 1.00 92.00 101 THR A CA 1
ATOM 771 C C . THR A 1 101 ? -1.650 13.128 1.814 1.00 92.00 101 THR A C 1
ATOM 773 O O . THR A 1 101 ? -1.605 13.904 2.771 1.00 92.00 101 THR A O 1
ATOM 776 N N . SER A 1 102 ? -1.957 11.838 1.972 1.00 96.50 102 SER A N 1
ATOM 777 C CA . SER A 1 102 ? -2.242 11.270 3.291 1.00 96.50 102 SER A CA 1
ATOM 778 C C . SER A 1 102 ? -0.971 10.985 4.082 1.00 96.50 102 SER A C 1
ATOM 780 O O . SER A 1 102 ? 0.111 10.792 3.529 1.00 96.50 102 SER A O 1
ATOM 782 N N . ALA A 1 103 ? -1.122 10.911 5.406 1.00 95.88 103 ALA A N 1
ATOM 783 C CA . ALA A 1 103 ? -0.062 10.422 6.273 1.00 95.88 103 ALA A CA 1
ATOM 784 C C . ALA A 1 103 ? 0.312 8.985 5.886 1.00 95.88 103 ALA A C 1
ATOM 786 O O . ALA A 1 103 ? -0.569 8.160 5.625 1.00 95.88 103 ALA A O 1
ATOM 787 N N . SER A 1 104 ? 1.612 8.693 5.884 1.00 97.19 104 SER A N 1
ATOM 788 C CA . SER A 1 104 ? 2.143 7.371 5.575 1.00 97.19 104 SER A CA 1
ATOM 789 C C . SER A 1 104 ? 2.856 6.738 6.769 1.00 97.19 104 SER A C 1
ATOM 791 O O . SER A 1 104 ? 3.302 7.429 7.688 1.00 97.19 104 SER A O 1
ATOM 793 N N . THR A 1 105 ? 2.932 5.409 6.791 1.00 97.56 105 THR A N 1
ATOM 794 C CA . THR A 1 105 ? 3.646 4.656 7.828 1.00 97.56 105 THR A CA 1
ATOM 795 C C . THR A 1 105 ? 4.112 3.290 7.324 1.00 97.56 105 THR A C 1
ATOM 797 O O . THR A 1 105 ? 3.512 2.707 6.420 1.00 97.56 105 THR A O 1
ATOM 800 N N . THR A 1 106 ? 5.146 2.757 7.968 1.00 96.88 106 THR A N 1
ATOM 801 C CA . THR A 1 106 ? 5.536 1.335 7.936 1.00 96.88 106 THR A CA 1
ATOM 802 C C . THR A 1 106 ? 5.458 0.692 9.325 1.00 96.88 106 THR A C 1
ATOM 804 O O . THR A 1 106 ? 5.730 -0.491 9.473 1.00 96.88 106 THR A O 1
ATOM 807 N N . GLU A 1 107 ? 5.086 1.474 10.341 1.00 95.81 107 GLU A N 1
ATOM 808 C CA . GLU A 1 107 ? 5.065 1.100 11.756 1.00 95.81 107 GLU A CA 1
ATOM 809 C C . GLU A 1 107 ? 3.665 1.312 12.371 1.00 95.81 107 GLU A C 1
ATOM 811 O O . GLU A 1 107 ? 2.840 2.049 11.811 1.00 95.81 107 GLU A O 1
ATOM 816 N N . PRO A 1 108 ? 3.374 0.726 13.548 1.00 94.06 108 PRO A N 1
ATOM 817 C CA . PRO A 1 108 ? 2.091 0.905 14.224 1.00 94.06 108 PRO A CA 1
ATOM 818 C C . PRO A 1 108 ? 1.776 2.357 14.626 1.00 94.06 108 PRO A C 1
ATOM 820 O O . PRO A 1 108 ? 2.552 3.051 15.297 1.00 94.06 108 PRO A O 1
ATOM 823 N N . VAL A 1 109 ? 0.556 2.790 14.317 1.00 94.56 109 VAL A N 1
ATOM 824 C CA . VAL A 1 109 ? 0.063 4.160 14.524 1.00 94.56 109 VAL A CA 1
ATOM 825 C C . VAL A 1 109 ? -0.706 4.266 15.834 1.00 94.56 109 VAL A C 1
ATOM 827 O O . VAL A 1 109 ? -1.446 3.362 16.204 1.00 94.56 109 VAL A O 1
ATOM 830 N N . SER A 1 110 ? -0.567 5.376 16.559 1.00 91.25 110 SER A N 1
ATOM 831 C CA . SER A 1 110 ? -1.382 5.621 17.756 1.00 91.25 110 SER A CA 1
ATOM 832 C C . SER A 1 110 ? -2.815 6.007 17.386 1.00 91.25 110 SER A C 1
ATOM 834 O O . SER A 1 110 ? -3.036 6.920 16.594 1.00 91.25 110 SER A O 1
ATOM 836 N N . ALA A 1 111 ? -3.793 5.345 17.997 1.00 87.06 111 ALA A N 1
ATOM 837 C CA . ALA A 1 111 ? -5.203 5.663 17.807 1.00 87.06 111 ALA A CA 1
ATOM 838 C C . ALA A 1 111 ? -5.577 7.011 18.468 1.00 87.06 111 ALA A C 1
ATOM 840 O O . ALA A 1 111 ? -5.133 7.289 19.590 1.00 87.06 111 ALA A O 1
ATOM 841 N N . PRO A 1 112 ? -6.404 7.854 17.818 1.00 83.88 112 PRO A N 1
ATOM 842 C CA . PRO A 1 112 ? -6.831 9.131 18.376 1.00 83.88 112 PRO A CA 1
ATOM 843 C C . PRO A 1 112 ? -7.783 8.938 19.561 1.00 83.88 112 PRO A C 1
ATOM 845 O O . PRO A 1 112 ? -8.480 7.930 19.682 1.00 83.88 112 PRO A O 1
ATOM 848 N N . ALA A 1 113 ? -7.869 9.952 20.421 1.00 77.94 113 ALA A N 1
ATOM 849 C CA . ALA A 1 113 ? -8.825 9.979 21.523 1.00 77.94 113 ALA A CA 1
ATOM 850 C C . ALA A 1 113 ? -10.259 10.246 21.013 1.00 77.94 113 ALA A C 1
ATOM 852 O O . ALA A 1 113 ? -10.764 11.364 21.104 1.00 77.94 113 ALA A O 1
ATOM 853 N N . ALA A 1 114 ? -10.922 9.217 20.483 1.00 72.12 114 ALA A N 1
ATOM 854 C CA . ALA A 1 114 ? -12.296 9.271 19.975 1.00 72.12 114 ALA A CA 1
ATOM 855 C C . ALA A 1 114 ? -13.097 8.044 20.426 1.00 72.12 114 ALA A C 1
ATOM 857 O O . ALA A 1 114 ? -12.523 6.976 20.590 1.00 72.12 114 ALA A O 1
ATOM 858 N N . THR A 1 115 ? -14.417 8.156 20.612 1.00 69.50 115 THR A N 1
ATOM 859 C CA . THR A 1 115 ? -15.280 7.010 20.990 1.00 69.50 115 THR A CA 1
ATOM 860 C C . THR A 1 115 ? -15.355 5.941 19.904 1.00 69.50 115 THR A C 1
ATOM 862 O O . THR A 1 115 ? -15.556 4.764 20.191 1.00 69.50 115 THR A O 1
ATOM 865 N N . THR A 1 116 ? -15.191 6.371 18.661 1.00 81.38 116 THR A N 1
ATOM 866 C CA . THR A 1 116 ? -15.214 5.558 17.451 1.00 81.38 116 THR A CA 1
ATOM 867 C C . THR A 1 116 ? -14.113 6.061 16.533 1.00 81.38 116 THR A C 1
ATOM 869 O O . THR A 1 116 ? -13.964 7.274 16.381 1.00 81.38 116 THR A O 1
ATOM 872 N N . ILE A 1 117 ? -13.358 5.145 15.939 1.00 87.00 117 ILE A N 1
ATOM 873 C CA . ILE A 1 117 ? -12.289 5.440 14.987 1.00 87.00 117 ILE A CA 1
ATOM 874 C C . ILE A 1 117 ? -12.659 4.766 13.676 1.00 87.00 117 ILE A C 1
ATOM 876 O O . ILE A 1 117 ? -12.857 3.551 13.649 1.00 87.00 117 ILE A O 1
ATOM 880 N N . THR A 1 118 ? -12.730 5.548 12.604 1.00 93.50 118 THR A N 1
ATOM 881 C CA . THR A 1 118 ? -12.953 5.036 11.252 1.00 93.50 118 THR A CA 1
ATOM 882 C C . THR A 1 118 ? -11.632 5.093 10.512 1.00 93.50 118 THR A C 1
ATOM 884 O O . THR A 1 118 ? -11.164 6.164 10.139 1.00 93.50 118 THR A O 1
ATOM 887 N N . VAL A 1 119 ? -11.021 3.931 10.318 1.00 97.25 119 VAL A N 1
ATOM 888 C CA . VAL A 1 119 ? -9.733 3.797 9.647 1.00 97.25 119 VAL A CA 1
ATOM 889 C C . VAL A 1 119 ? -9.973 3.478 8.182 1.00 97.25 119 VAL A C 1
ATOM 891 O O . VAL A 1 119 ? -10.700 2.534 7.864 1.00 97.25 119 VAL A O 1
ATOM 894 N N . LYS A 1 120 ? -9.337 4.237 7.294 1.00 98.38 120 LYS A N 1
ATOM 895 C CA . LYS A 1 120 ? -9.175 3.865 5.889 1.00 98.38 120 LYS A CA 1
ATOM 896 C C . LYS A 1 120 ? -7.698 3.837 5.539 1.00 98.38 120 LYS A C 1
ATOM 898 O O . LYS A 1 120 ? -6.943 4.674 6.029 1.00 98.38 120 LYS A O 1
ATOM 903 N N . VAL A 1 121 ? -7.290 2.888 4.704 1.00 98.56 121 VAL A N 1
ATOM 904 C CA . VAL A 1 121 ? -5.890 2.735 4.294 1.00 98.56 121 VAL A CA 1
ATOM 905 C C . VAL A 1 121 ? -5.777 2.234 2.857 1.00 98.56 121 VAL A C 1
ATOM 907 O O . VAL A 1 121 ? -6.566 1.401 2.416 1.00 98.56 121 VAL A O 1
ATOM 910 N N . ILE A 1 122 ? -4.775 2.744 2.148 1.00 98.38 122 ILE A N 1
ATOM 911 C CA . ILE A 1 122 ? -4.279 2.230 0.871 1.00 98.38 122 ILE A CA 1
ATOM 912 C C . ILE A 1 122 ? -2.828 1.794 1.082 1.00 98.38 122 ILE A C 1
ATOM 914 O O . ILE A 1 122 ? -2.043 2.528 1.685 1.00 98.38 122 ILE A O 1
ATOM 918 N N . ALA A 1 123 ? -2.462 0.620 0.580 1.00 98.12 123 ALA A N 1
ATOM 919 C CA . ALA A 1 123 ? -1.079 0.174 0.519 1.00 98.12 123 ALA A CA 1
ATOM 920 C C . ALA A 1 123 ? -0.464 0.571 -0.830 1.00 98.12 123 ALA A C 1
ATOM 922 O O . ALA A 1 123 ? -1.044 0.349 -1.894 1.00 98.12 123 ALA A O 1
ATOM 923 N N . GLY A 1 124 ? 0.715 1.184 -0.786 1.00 95.62 124 GLY A N 1
ATOM 924 C CA . GLY A 1 124 ? 1.478 1.595 -1.958 1.00 95.62 124 GLY A CA 1
ATOM 925 C C . GLY A 1 124 ? 2.856 0.951 -1.968 1.00 95.62 124 GLY A C 1
ATOM 926 O O . GLY A 1 124 ? 3.476 0.743 -0.923 1.00 95.62 124 GLY A O 1
ATOM 927 N N . LYS A 1 125 ? 3.351 0.648 -3.167 1.00 92.50 125 LYS A N 1
ATOM 928 C CA . LYS A 1 125 ? 4.698 0.125 -3.376 1.00 92.50 125 LYS A CA 1
ATOM 929 C C . LYS A 1 125 ? 5.244 0.596 -4.714 1.00 92.50 125 LYS A C 1
ATOM 931 O O . LYS A 1 125 ? 4.525 0.621 -5.709 1.00 92.50 125 LYS A O 1
ATOM 936 N N . HIS A 1 126 ? 6.534 0.926 -4.732 1.00 86.00 126 HIS A N 1
ATOM 937 C CA . HIS A 1 126 ? 7.256 1.294 -5.951 1.00 86.00 126 HIS A CA 1
ATOM 938 C C . HIS A 1 126 ? 7.078 0.219 -7.030 1.00 86.00 126 HIS A C 1
ATOM 940 O O . HIS A 1 126 ? 7.288 -0.955 -6.719 1.00 86.00 126 HIS A O 1
ATOM 946 N N . ASN A 1 127 ? 6.757 0.615 -8.269 1.00 86.25 127 ASN A N 1
ATOM 947 C CA . ASN A 1 127 ? 6.402 -0.254 -9.411 1.00 86.25 127 ASN A CA 1
ATOM 948 C C . ASN A 1 127 ? 5.066 -1.020 -9.354 1.00 86.25 127 ASN A C 1
ATOM 950 O O . ASN A 1 127 ? 4.844 -1.887 -10.199 1.00 86.25 127 ASN A O 1
ATOM 954 N N . TYR A 1 128 ? 4.182 -0.737 -8.400 1.00 91.56 128 TYR A N 1
ATOM 955 C CA . TYR A 1 128 ? 2.872 -1.390 -8.315 1.00 91.56 128 TYR A CA 1
ATOM 956 C C . TYR A 1 128 ? 1.759 -0.352 -8.378 1.00 91.56 128 TYR A C 1
ATOM 958 O O . TYR A 1 128 ? 1.921 0.783 -7.926 1.00 91.56 128 TYR A O 1
ATOM 966 N N . TYR A 1 129 ? 0.598 -0.753 -8.893 1.00 92.88 129 TYR A N 1
ATOM 967 C CA . TYR A 1 129 ? -0.623 -0.008 -8.615 1.00 92.88 129 TYR A CA 1
ATOM 968 C C . TYR A 1 129 ? -0.940 -0.117 -7.125 1.00 92.88 129 TYR A C 1
ATOM 970 O O . TYR A 1 129 ? -0.822 -1.192 -6.532 1.00 92.88 129 TYR A O 1
ATOM 978 N N . ALA A 1 130 ? -1.350 0.998 -6.528 1.00 95.31 130 ALA A N 1
ATOM 979 C CA . ALA A 1 130 ? -1.787 1.018 -5.143 1.00 95.31 130 ALA A CA 1
ATOM 980 C C . ALA A 1 130 ? -2.984 0.077 -4.929 1.00 95.31 130 ALA A C 1
ATOM 982 O O . ALA A 1 130 ? -3.772 -0.164 -5.849 1.00 95.31 130 ALA A O 1
ATOM 983 N N . SER A 1 131 ? -3.117 -0.452 -3.714 1.00 97.69 131 SER A N 1
ATOM 984 C CA . SER A 1 131 ? -4.229 -1.328 -3.354 1.00 97.69 131 SER A CA 1
ATOM 985 C C . SER A 1 131 ? -5.576 -0.609 -3.472 1.00 97.69 131 SER A C 1
ATOM 987 O O . SER A 1 131 ? -5.667 0.621 -3.454 1.00 97.69 131 SER A O 1
ATOM 989 N N . ALA A 1 132 ? -6.662 -1.383 -3.473 1.00 97.69 132 ALA A N 1
ATOM 990 C CA . ALA A 1 132 ? -7.965 -0.829 -3.124 1.00 97.69 132 ALA A CA 1
ATOM 991 C C . ALA A 1 132 ? -7.961 -0.300 -1.674 1.00 97.69 132 ALA A C 1
ATOM 993 O O . ALA A 1 132 ? -7.108 -0.667 -0.859 1.00 97.69 132 ALA A O 1
ATOM 994 N N . VAL A 1 133 ? -8.925 0.559 -1.345 1.00 98.38 133 VAL A N 1
ATOM 995 C CA . VAL A 1 133 ? -9.045 1.136 -0.002 1.00 98.38 133 VAL A CA 1
ATOM 996 C C . VAL A 1 133 ? -9.625 0.096 0.952 1.00 98.38 133 VAL A C 1
ATOM 998 O O . VAL A 1 133 ? -10.772 -0.329 0.800 1.00 98.38 133 VAL A O 1
ATOM 1001 N N . ALA A 1 134 ? -8.853 -0.289 1.965 1.00 98.06 134 ALA A N 1
ATOM 1002 C CA . ALA A 1 134 ? -9.361 -1.065 3.087 1.00 98.06 134 ALA A CA 1
ATOM 1003 C C . ALA A 1 134 ? -10.009 -0.131 4.118 1.00 98.06 134 ALA A C 1
ATOM 1005 O O . ALA A 1 134 ? -9.549 0.992 4.337 1.00 98.06 134 ALA A O 1
ATOM 1006 N N . LYS A 1 135 ? -11.076 -0.600 4.773 1.00 97.81 135 LYS A N 1
ATOM 1007 C CA . LYS A 1 135 ? -11.825 0.163 5.779 1.00 97.81 135 LYS A CA 1
ATOM 1008 C C . LYS A 1 135 ? -12.092 -0.691 7.015 1.00 97.81 135 LYS A C 1
ATOM 1010 O O . LYS A 1 135 ? -12.535 -1.829 6.891 1.00 97.81 135 LYS A O 1
ATOM 1015 N N . ALA A 1 136 ? -11.907 -0.107 8.195 1.00 92.75 136 ALA A N 1
ATOM 1016 C CA . ALA A 1 136 ? -12.317 -0.691 9.467 1.00 92.75 136 ALA A CA 1
ATOM 1017 C C . ALA A 1 136 ? -12.881 0.378 10.410 1.00 92.75 136 ALA A C 1
ATOM 1019 O O . ALA A 1 136 ? -12.485 1.542 10.366 1.00 92.75 136 ALA A O 1
ATOM 1020 N N .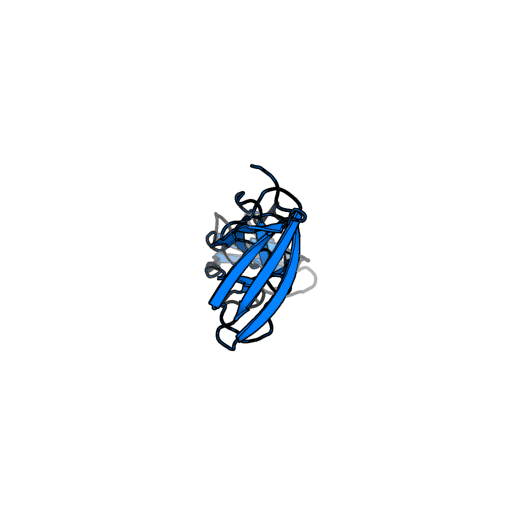 GLU A 1 137 ? -13.804 -0.024 11.279 1.00 92.19 137 GLU A N 1
ATOM 1021 C CA . GLU A 1 137 ? -14.370 0.831 12.320 1.00 92.19 137 GLU A CA 1
ATOM 1022 C C . GLU A 1 137 ? -14.149 0.175 13.680 1.00 92.19 137 GLU A C 1
ATOM 1024 O O . GLU A 1 137 ? -14.477 -0.994 13.881 1.00 92.19 137 GLU A O 1
ATOM 1029 N N . PHE A 1 138 ? -13.591 0.934 14.620 1.00 83.44 138 PHE A N 1
ATOM 1030 C CA . PHE A 1 138 ? -13.288 0.458 15.963 1.00 83.44 138 PHE A CA 1
ATOM 1031 C C . PHE A 1 138 ? -13.992 1.322 17.001 1.00 83.44 138 PHE A C 1
ATOM 1033 O O . PHE A 1 138 ? -13.893 2.550 16.980 1.00 83.44 138 PHE A O 1
ATOM 1040 N N . ALA A 1 139 ? -14.671 0.683 17.951 1.00 78.62 139 ALA A N 1
ATOM 1041 C CA . ALA A 1 139 ? -15.123 1.353 19.161 1.00 78.62 139 ALA A CA 1
ATOM 1042 C C . ALA A 1 139 ? -13.973 1.366 20.173 1.00 78.62 139 ALA A C 1
ATOM 1044 O O . ALA A 1 139 ? -13.461 0.308 20.543 1.00 78.62 139 ALA A O 1
ATOM 1045 N N . THR A 1 140 ? -13.580 2.542 20.668 1.00 63.84 140 THR A N 1
ATOM 1046 C CA . THR A 1 140 ? -12.618 2.609 21.776 1.00 63.84 140 THR A CA 1
ATOM 1047 C C . THR A 1 140 ? -13.388 2.410 23.081 1.00 63.84 140 THR A C 1
ATOM 1049 O O . THR A 1 140 ? -13.780 3.341 23.798 1.00 63.84 140 THR A O 1
ATOM 1052 N N . THR A 1 141 ? -13.685 1.149 23.404 1.00 57.12 141 THR A N 1
ATOM 1053 C CA . THR A 1 141 ? -14.167 0.830 24.749 1.00 57.12 141 THR A CA 1
ATOM 1054 C C . THR A 1 141 ? -13.123 1.344 25.722 1.00 57.12 141 THR A C 1
ATOM 1056 O O . THR A 1 141 ? -11.929 1.140 25.538 1.00 57.12 141 THR A O 1
ATOM 1059 N N . GLY A 1 142 ? -13.550 2.100 26.723 1.00 49.22 142 GLY A N 1
ATOM 1060 C CA . GLY A 1 142 ? -12.659 2.842 27.605 1.00 49.22 142 GLY A CA 1
ATOM 1061 C C . GLY A 1 142 ? -11.823 2.061 28.590 1.00 49.22 142 GLY A C 1
ATOM 1062 O O . GLY A 1 142 ? -11.542 2.585 29.661 1.00 49.22 142 GLY A O 1
ATOM 1063 N N . VAL A 1 143 ? -11.467 0.841 28.232 1.00 46.50 143 VAL A N 1
ATOM 1064 C CA . VAL A 1 143 ? -10.750 -0.102 29.060 1.00 46.50 143 VAL A CA 1
ATOM 1065 C C . VAL A 1 143 ? -9.355 -0.230 28.474 1.00 46.50 143 VAL A C 1
ATOM 1067 O O . VAL A 1 143 ? -9.150 -0.923 27.487 1.00 46.50 143 VAL A O 1
ATOM 1070 N N . THR A 1 144 ? -8.410 0.492 29.069 1.00 49.41 144 THR A N 1
ATOM 1071 C CA . THR A 1 144 ? -6.972 0.384 28.778 1.00 49.41 144 THR A CA 1
ATOM 1072 C C . THR A 1 144 ? -6.301 -0.714 29.603 1.00 49.41 144 THR A C 1
ATOM 1074 O O . THR A 1 144 ? -5.082 -0.776 29.654 1.00 49.41 144 THR A O 1
ATOM 1077 N N . ASP A 1 145 ? -7.076 -1.559 30.284 1.00 46.81 145 ASP A N 1
ATOM 1078 C CA . ASP A 1 145 ? -6.540 -2.671 31.061 1.00 46.81 145 ASP A CA 1
ATOM 1079 C C . ASP A 1 145 ? -7.500 -3.860 30.983 1.00 46.81 145 ASP A C 1
ATOM 1081 O O . ASP A 1 145 ? -8.374 -4.059 31.832 1.00 46.81 145 ASP A O 1
ATOM 1085 N N . LEU A 1 146 ? -7.388 -4.594 29.874 1.00 47.88 146 LEU A N 1
ATOM 1086 C CA . LEU A 1 146 ? -7.856 -5.968 29.797 1.00 47.88 146 LEU A CA 1
ATOM 1087 C C . LEU A 1 146 ? -6.662 -6.848 30.134 1.00 47.88 146 LEU A C 1
ATOM 1089 O O . LEU A 1 146 ? -5.801 -7.062 29.283 1.00 47.88 146 LEU A O 1
ATOM 1093 N N . GLY A 1 147 ? -6.602 -7.318 31.382 1.00 48.97 147 GLY A N 1
ATOM 1094 C CA . GLY A 1 147 ? -5.576 -8.259 31.819 1.00 48.97 147 GLY A CA 1
ATOM 1095 C C . GLY A 1 147 ? -5.438 -9.379 30.786 1.00 48.97 147 GLY A C 1
ATOM 1096 O O . GLY A 1 147 ? -6.429 -10.018 30.427 1.00 48.97 147 GLY A O 1
ATOM 1097 N N . VAL A 1 148 ? -4.222 -9.544 30.266 1.00 42.78 148 VAL A N 1
ATOM 1098 C CA . VAL A 1 148 ? -3.871 -10.444 29.159 1.00 42.78 148 VAL A CA 1
ATOM 1099 C C . VAL A 1 148 ? -4.619 -11.782 29.263 1.00 42.78 148 VAL A C 1
ATOM 1101 O O . VAL A 1 148 ? -4.526 -12.477 30.273 1.00 42.78 148 VAL A O 1
ATOM 1104 N N . GLY A 1 149 ? -5.358 -12.143 28.207 1.00 53.50 149 GLY A N 1
ATOM 1105 C CA . GLY A 1 149 ? -5.983 -13.464 28.051 1.00 53.50 149 GLY A CA 1
ATOM 1106 C C . GLY A 1 149 ? -7.346 -13.669 28.723 1.00 53.50 149 GLY A C 1
ATOM 1107 O O . GLY A 1 149 ? -7.841 -14.795 28.727 1.00 53.50 149 GLY A O 1
ATOM 1108 N N . LYS A 1 150 ? -7.976 -12.626 29.276 1.00 62.59 150 LYS A N 1
ATOM 1109 C CA . LYS A 1 150 ? -9.257 -12.766 29.987 1.00 62.59 150 LYS A CA 1
ATOM 1110 C C . LYS A 1 150 ? -10.451 -12.330 29.141 1.00 62.59 150 LYS A C 1
ATOM 1112 O O . LYS A 1 150 ? -10.496 -11.210 28.637 1.00 62.59 150 LYS A O 1
ATOM 1117 N N . THR A 1 151 ? -11.457 -13.197 29.015 1.00 62.72 151 THR A N 1
ATOM 1118 C CA . THR A 1 151 ? -12.734 -12.849 28.371 1.00 62.72 151 THR A CA 1
ATOM 1119 C C . THR A 1 151 ? -13.603 -12.032 29.329 1.00 62.72 151 THR A C 1
ATOM 1121 O O . THR A 1 151 ? -13.708 -12.346 30.516 1.00 62.72 151 THR A O 1
ATOM 1124 N N . VAL A 1 152 ? -14.208 -10.951 28.835 1.00 66.88 152 VAL A N 1
ATOM 1125 C CA . VAL A 1 152 ? -15.072 -10.071 29.638 1.00 66.88 152 VAL A CA 1
ATOM 1126 C C . VAL A 1 152 ? -16.415 -10.758 29.883 1.00 66.88 152 VAL A C 1
ATOM 1128 O O . VAL A 1 152 ? -17.082 -11.163 28.937 1.00 66.88 152 VAL A O 1
ATOM 1131 N N . ALA A 1 153 ? -16.818 -10.864 31.149 1.00 74.94 153 ALA A N 1
ATOM 1132 C CA . ALA A 1 153 ? -18.135 -11.351 31.551 1.00 74.94 153 ALA A CA 1
ATOM 1133 C C . ALA A 1 153 ? -19.155 -10.210 31.655 1.00 74.94 153 ALA A C 1
ATOM 1135 O O . ALA A 1 153 ? -20.299 -10.362 31.232 1.00 74.94 153 ALA A O 1
ATOM 1136 N N . SER A 1 154 ? -18.761 -9.064 32.216 1.00 76.25 154 SER A N 1
ATOM 1137 C CA . SER A 1 154 ? -19.640 -7.898 32.326 1.00 76.25 154 SER A CA 1
ATOM 1138 C C . SER A 1 154 ? -18.870 -6.591 32.490 1.00 76.25 154 SER A C 1
ATOM 1140 O O . SER A 1 154 ? -17.704 -6.566 32.893 1.00 76.25 154 SER A O 1
ATOM 1142 N N . GLN A 1 155 ? -19.552 -5.487 32.184 1.00 78.00 155 GLN A N 1
ATOM 1143 C CA . GLN A 1 155 ? -19.076 -4.136 32.451 1.00 78.00 155 GLN A CA 1
ATOM 1144 C C . GLN A 1 155 ? -20.149 -3.325 33.160 1.00 78.00 155 GLN A C 1
ATOM 1146 O O . GLN A 1 155 ? -21.340 -3.442 32.869 1.00 78.00 155 GLN A O 1
ATOM 1151 N N . THR A 1 156 ? -19.715 -2.493 34.099 1.00 83.56 156 THR A N 1
ATOM 1152 C CA . THR A 1 156 ? -20.584 -1.545 34.791 1.00 83.56 156 THR A CA 1
ATOM 1153 C C . THR A 1 156 ? -19.893 -0.195 34.915 1.00 83.56 156 THR A C 1
ATOM 1155 O O . THR A 1 156 ? -18.688 -0.114 35.151 1.00 83.56 156 THR A O 1
ATOM 1158 N N . TYR A 1 157 ? -20.665 0.873 34.758 1.00 84.31 157 TYR A N 1
ATOM 1159 C CA . TYR A 1 157 ? -20.205 2.253 34.841 1.00 84.31 157 TYR A CA 1
ATOM 1160 C C . TYR A 1 157 ? -20.741 2.878 36.121 1.00 84.31 157 TYR A C 1
ATOM 1162 O O . TYR A 1 157 ? -21.948 2.865 36.350 1.00 84.31 157 TYR A O 1
ATOM 1170 N N . VAL A 1 158 ? -19.848 3.413 36.951 1.00 88.44 158 VAL A N 1
ATOM 1171 C CA . VAL A 1 158 ? -20.202 4.054 38.219 1.00 88.44 158 VAL A CA 1
ATOM 1172 C C . VAL A 1 158 ? -19.843 5.533 38.162 1.00 88.44 158 VAL A C 1
ATOM 1174 O O . VAL A 1 158 ? -18.676 5.885 37.997 1.00 88.44 158 VAL A O 1
ATOM 1177 N N . THR A 1 159 ? -20.821 6.425 38.287 1.00 87.69 159 THR A N 1
ATOM 1178 C CA . THR A 1 159 ? -20.541 7.869 38.355 1.00 87.69 159 THR A CA 1
ATOM 1179 C C . THR A 1 159 ? -19.945 8.248 39.720 1.00 87.69 159 THR A C 1
ATOM 1181 O O . THR A 1 159 ? -20.125 7.514 40.692 1.00 87.69 159 THR A O 1
ATOM 1184 N N . PRO A 1 160 ? -19.280 9.413 39.864 1.00 86.00 160 PRO A N 1
ATOM 1185 C CA . PRO A 1 160 ? -18.846 9.928 41.164 1.00 86.00 160 PRO A CA 1
ATOM 1186 C C . PRO A 1 160 ? -19.979 10.062 42.187 1.00 86.00 160 PRO A C 1
ATOM 1188 O O . PRO A 1 160 ? -19.734 9.995 43.385 1.00 86.00 160 PRO A O 1
ATOM 1191 N N . SER A 1 161 ? -21.216 10.230 41.713 1.00 85.75 161 SER A N 1
ATOM 1192 C CA . SER A 1 161 ? -22.425 10.284 42.539 1.00 85.75 161 SER A CA 1
ATOM 1193 C C . SER A 1 161 ? -22.940 8.898 42.955 1.00 85.75 161 SER A C 1
ATOM 1195 O O . SER A 1 161 ? -23.970 8.814 43.613 1.00 85.75 161 SER A O 1
ATOM 1197 N N . GLY A 1 162 ? -22.259 7.816 42.563 1.00 84.81 162 GLY A N 1
ATOM 1198 C CA . GLY A 1 162 ? -22.605 6.439 42.917 1.00 84.81 162 GLY A CA 1
ATOM 1199 C C . GLY A 1 162 ? -23.650 5.778 42.016 1.00 84.81 162 GLY A C 1
ATOM 1200 O O . GLY A 1 162 ? -24.114 4.686 42.333 1.00 84.81 162 GLY A O 1
ATOM 1201 N N . ILE A 1 163 ? -24.030 6.397 40.892 1.00 83.81 163 ILE A N 1
ATOM 1202 C CA . ILE A 1 163 ? -25.003 5.804 39.962 1.00 83.81 163 ILE A CA 1
ATOM 1203 C C . ILE A 1 163 ? -24.332 4.668 39.201 1.00 83.81 163 ILE A C 1
ATOM 1205 O O . ILE A 1 163 ? -23.315 4.895 38.551 1.00 83.81 163 ILE A O 1
ATOM 1209 N N . VAL A 1 164 ? -24.938 3.483 39.248 1.00 88.56 164 VAL A N 1
ATOM 1210 C CA . VAL A 1 164 ? -24.500 2.283 38.528 1.00 88.56 164 VAL A CA 1
ATOM 1211 C C . VAL A 1 164 ? -25.299 2.147 37.230 1.00 88.56 164 VAL A C 1
ATOM 1213 O O . VAL A 1 164 ? -26.526 2.188 37.253 1.00 88.56 164 VAL A O 1
ATOM 1216 N N . SER A 1 165 ? -24.614 1.975 36.101 1.00 79.44 165 SER A N 1
ATOM 1217 C CA . SER A 1 165 ? -25.222 1.889 34.769 1.00 79.44 165 SER A CA 1
ATOM 1218 C C . SER A 1 165 ? -24.571 0.801 33.910 1.00 79.44 165 SER A C 1
ATOM 1220 O O . SER A 1 165 ? -23.371 0.550 34.017 1.00 79.44 165 SER A O 1
ATOM 1222 N N . ALA A 1 166 ? -25.355 0.169 33.032 1.00 77.69 166 ALA A N 1
ATOM 1223 C CA . ALA A 1 166 ? -24.860 -0.779 32.025 1.00 77.69 166 ALA A CA 1
ATOM 1224 C C . ALA A 1 166 ? -24.296 -0.077 30.774 1.00 77.69 166 ALA A C 1
ATOM 1226 O O . ALA A 1 166 ? -23.535 -0.669 30.015 1.00 77.69 166 ALA A O 1
ATOM 1227 N N . THR A 1 167 ? -24.640 1.195 30.570 1.00 76.31 167 THR A N 1
ATOM 1228 C CA . THR A 1 167 ? -24.116 2.046 29.495 1.00 76.31 167 THR A CA 1
ATOM 1229 C C . THR A 1 167 ? -23.343 3.230 30.080 1.00 76.31 167 THR A C 1
ATOM 1231 O O . THR A 1 167 ? -23.667 3.672 31.187 1.00 76.31 167 THR A O 1
ATOM 1234 N N . PRO A 1 168 ? -22.355 3.797 29.367 1.00 80.44 168 PRO A N 1
ATOM 1235 C CA . PRO A 1 168 ? -21.620 4.958 29.856 1.00 80.44 168 PRO A CA 1
ATOM 1236 C C . PRO A 1 168 ? -22.541 6.142 30.166 1.00 80.44 168 PRO A C 1
ATOM 1238 O O . PRO A 1 168 ? -23.403 6.486 29.358 1.00 80.44 168 PRO A O 1
ATOM 1241 N N . VAL A 1 169 ? -22.335 6.788 31.314 1.00 83.31 169 VAL A N 1
ATOM 1242 C CA . VAL A 1 169 ? -23.032 8.032 31.673 1.00 83.31 169 VAL A CA 1
ATOM 1243 C C . VAL A 1 169 ? -22.172 9.215 31.241 1.00 83.31 169 VAL A C 1
ATOM 1245 O O . VAL A 1 169 ? -20.950 9.148 31.317 1.00 83.31 169 VAL A O 1
ATOM 1248 N N . ALA A 1 170 ? -22.762 10.318 30.791 1.00 83.56 170 ALA A N 1
ATOM 1249 C CA . ALA A 1 170 ? -21.965 11.503 30.496 1.00 83.56 170 ALA A CA 1
ATOM 1250 C C . ALA A 1 170 ? -21.255 12.039 31.755 1.00 83.56 170 ALA A C 1
ATOM 1252 O O . ALA A 1 170 ? -21.827 12.088 32.842 1.00 83.56 170 ALA A O 1
ATOM 1253 N N . GLY A 1 171 ? -20.002 12.458 31.598 1.00 81.81 171 GLY A N 1
ATOM 1254 C CA . GLY A 1 171 ? -19.118 12.879 32.679 1.00 81.81 171 GLY A CA 1
ATOM 1255 C C . GLY A 1 171 ? -18.107 11.804 33.089 1.00 81.81 171 GLY A C 1
ATOM 1256 O O . GLY A 1 171 ? -17.773 10.886 32.337 1.00 81.81 171 GLY A O 1
ATOM 1257 N N . VAL A 1 172 ? -17.549 11.953 34.288 1.00 83.94 172 VAL A N 1
ATOM 1258 C CA . VAL A 1 172 ? -16.585 10.999 34.854 1.00 83.94 172 VAL A CA 1
ATOM 1259 C C . VAL A 1 172 ? -17.314 9.709 35.225 1.00 83.94 172 VAL A C 1
ATOM 1261 O O . VAL A 1 172 ? -18.367 9.754 35.847 1.00 83.94 172 VAL A O 1
ATOM 1264 N N . ASN A 1 173 ? -16.737 8.565 34.881 1.00 86.69 173 ASN A N 1
ATOM 1265 C CA . ASN A 1 173 ? -17.191 7.243 35.292 1.00 86.69 173 ASN A CA 1
ATOM 1266 C C . ASN A 1 173 ? -15.994 6.428 35.782 1.00 86.69 173 ASN A C 1
ATOM 1268 O O . ASN A 1 173 ? -14.883 6.537 35.260 1.00 86.69 173 ASN A O 1
ATOM 1272 N N . VAL A 1 174 ? -16.246 5.574 36.759 1.00 87.50 174 VAL A N 1
ATOM 1273 C CA . VAL A 1 174 ? -15.408 4.441 37.125 1.00 87.50 174 VAL A CA 1
ATOM 1274 C C . VAL A 1 174 ? -15.969 3.228 36.388 1.00 87.50 174 VAL A C 1
ATOM 1276 O O . VAL A 1 174 ? -17.102 2.818 36.622 1.00 87.50 174 VAL A O 1
ATOM 1279 N N . VAL A 1 175 ? -15.200 2.694 35.450 1.00 83.00 175 VAL A N 1
ATOM 1280 C CA . VAL A 1 175 ? -15.528 1.500 34.676 1.00 83.00 175 VAL A CA 1
ATOM 1281 C C . VAL A 1 175 ? -15.042 0.291 35.458 1.00 83.00 175 VAL A C 1
ATOM 1283 O O . VAL A 1 175 ? -13.848 0.170 35.725 1.00 83.00 175 VAL A O 1
ATOM 1286 N N . VAL A 1 176 ? -15.962 -0.592 35.823 1.00 84.00 176 VAL A N 1
ATOM 1287 C CA . VAL A 1 176 ? -15.665 -1.874 36.460 1.00 84.00 176 VAL A CA 1
ATOM 1288 C C . VAL A 1 176 ? -15.869 -2.964 35.418 1.00 84.00 176 VAL A C 1
ATOM 1290 O O . VAL A 1 176 ? -16.974 -3.137 34.910 1.00 84.00 176 VAL A O 1
ATOM 1293 N N . THR A 1 177 ? -14.805 -3.691 35.097 1.00 79.75 177 THR A N 1
ATOM 1294 C CA . THR A 1 177 ? -14.841 -4.843 34.191 1.00 79.75 177 THR A CA 1
ATOM 1295 C C . THR A 1 177 ? -14.701 -6.107 35.019 1.00 79.75 177 THR A C 1
ATOM 1297 O O . THR A 1 177 ? -13.754 -6.218 35.793 1.00 79.75 177 THR A O 1
ATOM 1300 N N . VAL A 1 178 ? -15.630 -7.048 34.866 1.00 80.94 178 VAL A N 1
ATOM 1301 C CA . VAL A 1 178 ? -15.548 -8.388 35.457 1.00 80.94 178 VAL A CA 1
ATOM 1302 C C . VAL A 1 178 ? -15.232 -9.374 34.345 1.00 80.94 178 VAL A C 1
ATOM 1304 O O . VAL A 1 178 ? -15.884 -9.364 33.301 1.00 80.94 178 VAL A O 1
ATOM 1307 N N . TYR A 1 179 ? -14.242 -10.227 34.567 1.00 81.75 179 TYR A N 1
ATOM 1308 C CA . TYR A 1 179 ? -13.851 -11.274 33.630 1.00 81.75 179 TYR A CA 1
ATOM 1309 C C . TYR A 1 179 ? -14.551 -12.596 33.951 1.00 81.75 179 TYR A C 1
ATOM 1311 O O . TYR A 1 179 ? -15.026 -12.813 35.066 1.00 81.75 179 TYR A O 1
ATOM 1319 N N . THR A 1 180 ? -14.600 -13.502 32.977 1.00 73.00 180 THR A N 1
ATOM 1320 C CA . THR A 1 180 ? -15.162 -14.856 33.140 1.00 73.00 180 THR A CA 1
ATOM 1321 C C . THR A 1 180 ? -14.409 -15.699 34.166 1.00 73.00 180 THR A C 1
ATOM 1323 O O . THR A 1 180 ? -14.997 -16.593 34.765 1.00 73.00 180 THR A O 1
ATOM 1326 N N . ASP A 1 181 ? -13.140 -15.378 34.430 1.00 75.75 181 ASP A N 1
ATOM 1327 C CA . ASP A 1 181 ? -12.334 -15.991 35.488 1.00 75.75 181 ASP A CA 1
ATOM 1328 C C . ASP A 1 181 ? -12.598 -15.399 36.889 1.00 75.75 181 ASP A C 1
ATOM 1330 O O . ASP A 1 181 ? -11.923 -15.746 37.857 1.00 75.75 181 ASP A O 1
ATOM 1334 N N . GLY A 1 182 ? -13.567 -14.483 37.004 1.00 74.06 182 GLY A N 1
ATOM 1335 C CA . GLY A 1 182 ? -13.977 -13.837 38.250 1.00 74.06 182 GLY A CA 1
ATOM 1336 C C . GLY A 1 182 ? -13.117 -12.644 38.674 1.00 74.06 182 GLY A C 1
ATOM 1337 O O . GLY A 1 182 ? -13.477 -11.950 39.630 1.00 74.06 182 GLY A O 1
ATOM 1338 N N . THR A 1 183 ? -12.011 -12.355 37.983 1.00 79.19 183 THR A N 1
ATOM 1339 C CA . THR A 1 183 ? -11.187 -11.181 38.303 1.00 79.19 183 THR A CA 1
ATOM 1340 C C . THR A 1 183 ? -11.844 -9.878 37.852 1.00 79.19 183 THR A C 1
ATOM 1342 O O . THR A 1 183 ? -12.814 -9.876 37.088 1.00 79.19 183 THR A O 1
ATOM 1345 N N . ARG A 1 184 ? -11.351 -8.744 38.367 1.00 78.62 184 ARG A N 1
ATOM 1346 C CA . ARG A 1 184 ? -11.919 -7.422 38.089 1.00 78.62 184 ARG A CA 1
ATOM 1347 C C . ARG A 1 184 ? -10.840 -6.407 37.736 1.00 78.62 184 ARG A C 1
ATOM 1349 O O . ARG A 1 184 ? -9.783 -6.411 38.357 1.00 78.62 184 ARG A O 1
ATOM 1356 N N . ALA A 1 185 ? -11.146 -5.518 36.798 1.00 75.00 185 ALA A N 1
ATOM 1357 C CA . ALA A 1 185 ? -10.356 -4.326 36.497 1.00 75.00 185 ALA A CA 1
ATOM 1358 C C . ALA A 1 185 ? -11.197 -3.067 36.742 1.00 75.00 185 ALA A C 1
ATOM 1360 O O . ALA A 1 185 ? -12.400 -3.057 36.468 1.00 75.00 185 ALA A O 1
ATOM 1361 N N . VAL A 1 186 ? -10.571 -2.016 37.277 1.00 79.69 186 VAL A N 1
ATOM 1362 C CA . VAL A 1 186 ? -11.240 -0.753 37.614 1.00 79.69 186 VAL A CA 1
ATOM 1363 C C . VAL A 1 186 ? -10.474 0.407 36.993 1.00 79.69 186 VAL A C 1
ATOM 1365 O O . VAL A 1 186 ? -9.304 0.615 37.300 1.00 79.69 186 VAL A O 1
ATOM 1368 N N . THR A 1 187 ? -11.136 1.190 36.143 1.00 72.12 187 THR A N 1
ATOM 1369 C CA . THR A 1 187 ? -10.500 2.298 35.415 1.00 72.12 187 THR A CA 1
ATOM 1370 C C . THR A 1 187 ? -11.368 3.548 35.464 1.00 72.12 187 THR A C 1
ATOM 1372 O O . THR A 1 187 ? -12.583 3.477 35.318 1.00 72.12 187 THR A O 1
ATOM 1375 N N . LYS A 1 188 ? -10.768 4.727 35.639 1.00 80.44 188 LYS A N 1
ATOM 1376 C CA . LYS A 1 188 ? -11.486 6.009 35.577 1.00 80.44 188 LYS A CA 1
ATOM 1377 C C . LYS A 1 188 ? -11.477 6.546 34.143 1.00 80.44 188 LYS A C 1
ATOM 1379 O O . LYS A 1 188 ? -10.407 6.687 33.560 1.00 80.44 188 LYS A O 1
ATOM 1384 N N . LYS A 1 189 ? -12.637 6.917 33.592 1.00 74.31 189 LYS A N 1
ATOM 1385 C CA . LYS A 1 189 ? -12.752 7.528 32.256 1.00 74.31 189 LYS A CA 1
ATOM 1386 C C . LYS A 1 189 ? -13.804 8.634 32.211 1.00 74.31 189 LYS A C 1
ATOM 1388 O O . LYS A 1 189 ? -14.782 8.603 32.947 1.00 74.31 189 LYS A O 1
ATOM 1393 N N . VAL A 1 190 ? -13.603 9.620 31.339 1.00 78.81 190 VAL A N 1
ATOM 1394 C CA . VAL A 1 190 ? -14.566 10.700 31.081 1.00 78.81 190 VAL A CA 1
ATOM 1395 C C . VAL A 1 190 ? -15.276 10.442 29.755 1.00 78.81 190 VAL A C 1
ATOM 1397 O O . VAL A 1 190 ? -14.623 10.263 28.729 1.00 78.81 190 VAL A O 1
ATOM 1400 N N . PHE A 1 191 ? -16.605 10.440 29.779 1.00 77.69 191 PHE A N 1
ATOM 1401 C CA . PHE A 1 191 ? -17.465 10.309 28.606 1.00 77.69 191 PHE A CA 1
ATOM 1402 C C . PHE A 1 191 ? -18.126 11.661 28.316 1.00 77.69 191 PHE A C 1
ATOM 1404 O O . PHE A 1 191 ? -18.571 12.345 29.235 1.00 77.69 191 PHE A O 1
ATOM 1411 N N . LYS A 1 192 ? -18.168 12.089 27.053 1.00 72.38 192 LYS A N 1
ATOM 1412 C CA . LYS A 1 192 ? -18.800 13.362 26.661 1.00 72.38 192 LYS A CA 1
ATOM 1413 C C . LYS A 1 192 ? -20.280 13.138 26.324 1.00 72.38 192 LYS A C 1
ATOM 1415 O O . LYS A 1 192 ? -20.622 12.081 25.800 1.00 72.38 192 LYS A O 1
ATOM 1420 N N . VAL A 1 193 ? -21.136 14.122 26.620 1.00 65.31 193 VAL A N 1
ATOM 1421 C CA . VAL A 1 193 ? -22.514 14.171 26.092 1.00 65.31 193 VAL A CA 1
ATOM 1422 C C . VAL A 1 193 ? -22.408 14.360 24.573 1.00 65.31 193 VAL A C 1
ATOM 1424 O O . VAL A 1 193 ? -21.583 15.166 24.137 1.00 65.31 193 VAL A O 1
ATOM 1427 N N . LYS A 1 194 ? -23.168 13.586 23.791 1.00 49.72 194 LYS A N 1
ATOM 1428 C CA . LYS A 1 194 ? -23.352 13.845 22.355 1.00 49.72 194 LYS A CA 1
ATOM 1429 C C . LYS A 1 194 ? -24.289 15.024 22.147 1.00 49.72 194 LYS A C 1
ATOM 1431 O O . LYS A 1 194 ? -25.282 15.094 22.901 1.00 49.72 194 LYS A O 1
#

Sequence (194 aa):
KPDISLKKADGLVWSVVKGTDAFTVKDGNTLWMDAAPVLTDTLVATYNGFVKRIPVAAVPDTVPLPTIAYNPHDNKITFADEMEGVTYYYTLDGTEPSVETSASTTEPVSAPAATTITVKVIAGKHNYYASAVAKAEFATTGVTDLGVGKTVASQTYVTPSGIVSATPVAGVNVVVTVYTDGTRAVTKKVFKVK